Protein AF-A0A940AWA5-F1 (afdb_monomer)

Sequence (271 aa):
MKFKKSFLLIMIVCLICSDMYSADKQISSTKNEFGGITETYILDPSERDYEQFTQISFSYDENGKRRKTAYVFSPSVEKETGYSFQEQFYENGKITAYRMIYSKETAKIRGVKEIIEKLDAQGETTELLYSNGNGYARTSVDSFTLNYPLYSLSFLEGMLDLSDTHAISISAKYKFARTFVHFKGGYSDLNDDEIEAISYFGYTFANSNPNMVDLYKCKSTAISEGKEYTVYIQESLLPYLQDDMDFLMAYGVMGLDGKLVLLMTEFSEIY

Nearest PDB structures (foldseek):
  1quq-assembly3_A  TM=6.952E-01  e=4.846E-02  Homo sapiens
  2ztd-assembly1_B  TM=7.464E-01  e=5.528E-01  Mycobacterium tuberculosis
  2h5x-assembly1_A  TM=7.531E-01  e=5.528E-01  Mycobacterium tuberculosis H37Rv
  2h5x-assembly1_B-2  TM=7.460E-01  e=6.175E-01  Mycobacterium tuberculosis H37Rv
  7oa5-assembly1_B  TM=7.553E-01  e=1.016E+00  Mycobacterium leprae TN

pLDDT: mean 77.89, std 14.92, range [38.56, 96.88]

Secondary structure (DSSP, 8-state):
--HHHHHHHHHHHHHHSS-S--SEEEEEESS-TTEEEEEEEE--TTSGGGGTEEEEEEEEETTS-EEEEEEEEPHHHHHHHSEEEEEEEEETTEEEEEEEEE-HHHHHHHS--EEEEEE-TTS-EEEEEEESSS-EEEE-S--GGGG--B--HHHHHHT--TTSSSEEPP-TTSSEEEEEEEEEEEEEEPPHHHHHHHHHHHHHHTTS-TTHHHHEEEEEEEEETTEEEEEEEETTTGGGPPSSEEEEEEEEEEEETTEEEEEEEEEEE--

Mean predicted aligned error: 14.6 Å

Foldseek 3Di:
DPVVVVVVVVVVVVVVPPDPAPWDWDFPDCQDPQGGTKIKTQHDPPDLCCQFFRMWMFDAHPVRHTAKIKTAGHPVCCVQVQWGIKMFGDDPNDTFKIKTAGDPVVCVVVLWGMWMFGADPLRFTQWIWTHSPPDTDIDGDPDPCGVAAADAVVVQLVQFPVPDAFKTDRDLSHQKHKYKWWFQDDKDFDDPSRLVNQQVSCCPRVVHPSCSSVQFGTWGWIDDSNDTAIETHGPVCVVVDDHGFIWIWIFGWIDGRSGIHTHTDDIDGGD

Structure (mmCIF, N/CA/C/O backbone):
data_AF-A0A940AWA5-F1
#
_entry.id   AF-A0A940AWA5-F1
#
loop_
_atom_site.group_PDB
_atom_site.id
_atom_site.type_symbol
_atom_site.label_atom_id
_atom_site.label_alt_id
_atom_site.label_comp_id
_atom_site.label_asym_id
_atom_site.label_entity_id
_atom_site.label_seq_id
_atom_site.pdbx_PDB_ins_code
_atom_site.Cartn_x
_atom_site.Cartn_y
_atom_site.Cartn_z
_atom_site.occupancy
_atom_site.B_iso_or_equiv
_atom_site.auth_seq_id
_atom_site.auth_comp_id
_atom_site.auth_asym_id
_atom_site.auth_atom_id
_atom_site.pdbx_PDB_model_num
ATOM 1 N N . MET A 1 1 ? 15.346 -30.779 45.398 1.00 51.75 1 MET A N 1
ATOM 2 C CA . MET A 1 1 ? 15.942 -29.490 44.958 1.00 51.75 1 MET A CA 1
ATOM 3 C C . MET A 1 1 ? 15.854 -29.207 43.442 1.00 51.75 1 MET A C 1
ATOM 5 O O . MET A 1 1 ? 16.436 -28.227 43.000 1.00 51.75 1 MET A O 1
ATOM 9 N N . LYS A 1 2 ? 15.117 -29.998 42.634 1.00 45.94 2 LYS A N 1
ATOM 10 C CA . LYS A 1 2 ? 15.002 -29.800 41.168 1.00 45.94 2 LYS A CA 1
ATOM 11 C C . LYS A 1 2 ? 13.794 -28.952 40.720 1.00 45.94 2 LYS A C 1
ATOM 13 O O . LYS A 1 2 ? 13.842 -28.369 39.650 1.00 45.94 2 LYS A O 1
ATOM 18 N N . PHE A 1 3 ? 12.775 -28.791 41.569 1.00 45.97 3 PHE A N 1
ATOM 19 C CA . PHE A 1 3 ? 11.549 -28.040 41.247 1.00 45.97 3 PHE A CA 1
ATOM 20 C C . PHE A 1 3 ? 11.739 -26.516 41.125 1.00 45.97 3 PHE A C 1
ATOM 22 O O . PHE A 1 3 ? 11.033 -25.867 40.362 1.00 45.97 3 PHE A O 1
ATOM 29 N N . LYS A 1 4 ? 12.726 -25.932 41.823 1.00 48.56 4 LYS A N 1
ATOM 30 C CA . LYS A 1 4 ? 12.972 -24.477 41.785 1.00 48.56 4 LYS A CA 1
ATOM 31 C C . LYS A 1 4 ? 13.559 -23.984 40.453 1.00 48.56 4 LYS A C 1
ATOM 33 O O . LYS A 1 4 ? 13.333 -22.837 40.095 1.00 48.56 4 LYS A O 1
ATOM 38 N N . LYS A 1 5 ? 14.287 -24.834 39.713 1.00 47.62 5 LYS A N 1
ATOM 39 C CA . LYS A 1 5 ? 14.873 -24.454 38.413 1.00 47.62 5 LYS A CA 1
ATOM 40 C C . LYS A 1 5 ? 13.840 -24.485 37.283 1.00 47.62 5 LYS A C 1
ATOM 42 O O . LYS A 1 5 ? 13.880 -23.623 36.416 1.00 47.62 5 LYS A O 1
ATOM 47 N N . SER A 1 6 ? 12.885 -25.414 37.336 1.00 48.16 6 SER A N 1
ATOM 48 C CA . SER A 1 6 ? 11.812 -25.515 36.338 1.00 48.16 6 SER A CA 1
ATOM 49 C C . SER A 1 6 ? 10.810 -24.360 36.431 1.00 48.16 6 SER A C 1
ATOM 51 O O . SER A 1 6 ? 10.358 -23.869 35.406 1.00 48.16 6 SER A O 1
ATOM 53 N N . PHE A 1 7 ? 10.510 -23.875 37.642 1.00 53.66 7 PHE A N 1
ATOM 54 C CA . PHE A 1 7 ? 9.594 -22.744 37.837 1.00 53.66 7 PHE A CA 1
ATOM 55 C C . PHE A 1 7 ? 10.178 -21.414 37.326 1.00 53.66 7 PHE A C 1
ATOM 57 O O . PHE A 1 7 ? 9.473 -20.625 36.708 1.00 53.66 7 PHE A O 1
ATOM 64 N N . LEU A 1 8 ? 11.485 -21.196 37.520 1.00 45.22 8 LEU A N 1
ATOM 65 C CA . LEU A 1 8 ? 12.181 -20.002 37.031 1.00 45.22 8 LEU A CA 1
ATOM 66 C C . LEU A 1 8 ? 12.248 -19.962 35.4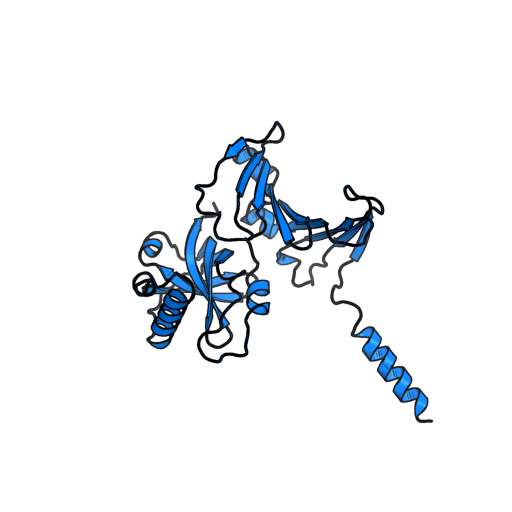94 1.00 45.22 8 LEU A C 1
ATOM 68 O O . LEU A 1 8 ? 12.070 -18.905 34.902 1.00 45.22 8 LEU A O 1
ATOM 72 N N . LEU A 1 9 ? 12.457 -21.116 34.848 1.00 44.72 9 LEU A N 1
ATOM 73 C CA . LEU A 1 9 ? 12.500 -21.214 33.387 1.00 44.72 9 LEU A CA 1
ATOM 74 C C . LEU A 1 9 ? 11.132 -20.906 32.758 1.00 44.72 9 LEU A C 1
ATOM 76 O O . LEU A 1 9 ? 11.064 -20.188 31.769 1.00 44.72 9 LEU A O 1
ATOM 80 N N . ILE A 1 10 ? 10.043 -21.392 33.365 1.00 53.72 10 ILE A N 1
ATOM 81 C CA . ILE A 1 10 ? 8.674 -21.111 32.907 1.00 53.72 10 ILE A CA 1
ATOM 82 C C . ILE A 1 10 ? 8.350 -19.619 33.057 1.00 53.72 10 ILE A C 1
ATOM 84 O O . ILE A 1 10 ? 7.781 -19.032 32.147 1.00 53.72 10 ILE A O 1
ATOM 88 N N . MET A 1 11 ? 8.776 -18.974 34.147 1.00 45.78 11 MET A N 1
ATOM 89 C CA . MET A 1 11 ? 8.539 -17.540 34.347 1.00 45.78 11 MET A CA 1
ATOM 90 C C . MET A 1 11 ? 9.319 -16.655 33.357 1.00 45.78 11 MET A C 1
ATOM 92 O O . MET A 1 11 ? 8.798 -15.637 32.913 1.00 45.78 11 MET A O 1
ATOM 96 N N . ILE A 1 12 ? 10.543 -17.052 32.986 1.00 51.72 12 ILE A N 1
ATOM 97 C CA . ILE A 1 12 ? 11.349 -16.359 31.965 1.00 51.72 12 ILE A CA 1
ATOM 98 C C . ILE A 1 12 ? 10.727 -16.540 30.576 1.00 51.72 12 ILE A C 1
ATOM 100 O O . ILE A 1 12 ? 10.634 -15.575 29.829 1.00 51.72 12 ILE A O 1
ATOM 104 N N . VAL A 1 13 ? 10.229 -17.735 30.246 1.00 50.31 13 VAL A N 1
ATOM 105 C CA . VAL A 1 13 ? 9.514 -17.971 28.980 1.00 50.31 13 VAL A CA 1
ATOM 106 C C . VAL A 1 13 ? 8.197 -17.184 28.931 1.00 50.31 13 VAL A C 1
ATOM 108 O O . VAL A 1 13 ? 7.889 -16.597 27.902 1.00 50.31 13 VAL A O 1
ATOM 111 N N . CYS A 1 14 ? 7.466 -17.062 30.045 1.00 47.03 14 CYS A N 1
ATOM 112 C CA . CYS A 1 14 ? 6.262 -16.226 30.108 1.00 47.03 14 CYS A CA 1
ATOM 113 C C . CYS A 1 14 ? 6.549 -14.717 29.978 1.00 47.03 14 CYS A C 1
ATOM 115 O O . CYS A 1 14 ? 5.701 -14.003 29.457 1.00 47.03 14 CYS A O 1
ATOM 117 N N . LEU A 1 15 ? 7.724 -14.233 30.404 1.00 45.41 15 LEU A N 1
ATOM 118 C CA . LEU A 1 15 ? 8.157 -12.836 30.218 1.00 45.41 15 LEU A CA 1
ATOM 119 C C . LEU A 1 15 ? 8.649 -12.530 28.794 1.00 45.41 15 LEU A C 1
ATOM 121 O O . LEU A 1 15 ? 8.662 -11.374 28.393 1.00 45.41 15 LEU A O 1
ATOM 125 N N . ILE A 1 16 ? 9.056 -13.546 28.031 1.00 49.84 16 ILE A N 1
ATOM 126 C CA . ILE A 1 16 ? 9.471 -13.393 26.625 1.00 49.84 16 ILE A CA 1
ATOM 127 C C . ILE A 1 16 ? 8.251 -13.455 25.683 1.00 49.84 16 ILE A C 1
ATOM 129 O O . ILE A 1 16 ? 8.331 -13.022 24.538 1.00 49.84 16 ILE A O 1
ATOM 133 N N . CYS A 1 17 ? 7.105 -13.947 26.167 1.00 40.34 17 CYS A N 1
ATOM 134 C CA . CYS A 1 17 ? 5.858 -14.059 25.402 1.00 40.34 17 CYS A CA 1
ATOM 135 C C . CYS A 1 17 ? 4.824 -12.957 25.698 1.00 40.34 17 CYS A C 1
ATOM 137 O O . CYS A 1 17 ? 3.697 -13.061 25.221 1.00 40.34 17 CYS A O 1
ATOM 139 N N . SER A 1 18 ? 5.160 -11.921 26.473 1.00 40.75 18 SER A N 1
ATOM 140 C CA . SER A 1 18 ? 4.331 -10.714 26.551 1.00 40.75 18 SER A CA 1
ATOM 141 C C . SER A 1 18 ? 4.574 -9.861 25.307 1.00 40.75 18 SER A C 1
ATOM 143 O O . SER A 1 18 ? 5.615 -9.224 25.186 1.00 40.75 18 SER A O 1
ATOM 145 N N . ASP A 1 19 ? 3.622 -9.964 24.386 1.00 38.56 19 ASP A N 1
ATOM 146 C CA . ASP A 1 19 ? 3.370 -9.194 23.167 1.00 38.56 19 ASP A CA 1
ATOM 147 C C . ASP A 1 19 ? 4.306 -8.007 22.863 1.00 38.56 19 ASP A C 1
ATOM 149 O O . ASP A 1 19 ? 4.418 -7.027 23.597 1.00 38.56 19 ASP A O 1
ATOM 153 N N . MET A 1 20 ? 4.947 -8.134 21.701 1.00 46.28 20 MET A N 1
ATOM 154 C CA . MET A 1 20 ? 6.044 -7.339 21.153 1.00 46.28 20 MET A CA 1
ATOM 155 C C . MET A 1 20 ? 5.635 -5.945 20.653 1.00 46.28 20 MET A C 1
ATOM 157 O O . MET A 1 20 ? 5.775 -5.651 19.470 1.00 46.28 20 MET A O 1
ATOM 161 N N . TYR A 1 21 ? 5.203 -5.068 21.552 1.00 45.44 21 TYR A N 1
ATOM 162 C CA . TYR A 1 21 ? 5.290 -3.623 21.339 1.00 45.44 21 TYR A CA 1
ATOM 163 C C . TYR A 1 21 ? 5.732 -2.966 22.651 1.00 45.44 21 TYR A C 1
ATOM 165 O O . TYR A 1 21 ? 5.144 -3.224 23.699 1.00 45.44 21 TYR A O 1
ATOM 173 N N . SER A 1 22 ? 6.763 -2.115 22.603 1.00 56.34 22 SER A N 1
ATOM 174 C CA . SER A 1 22 ? 7.101 -1.221 23.727 1.00 56.34 22 SER A CA 1
ATOM 175 C C . SER A 1 22 ? 6.145 -0.018 23.804 1.00 56.34 22 SER A C 1
ATOM 177 O O . SER A 1 22 ? 6.378 0.904 24.588 1.00 56.34 22 SER A O 1
ATOM 179 N N . ALA A 1 23 ? 5.085 -0.037 22.994 1.00 60.56 23 ALA A N 1
ATOM 180 C CA . ALA A 1 23 ? 4.142 1.047 22.835 1.00 60.56 23 ALA A CA 1
ATOM 181 C C . ALA A 1 23 ? 3.315 1.228 24.103 1.00 60.56 23 ALA A C 1
ATOM 183 O O . ALA A 1 23 ? 2.856 0.257 24.717 1.00 60.56 23 ALA A O 1
ATOM 184 N N . ASP A 1 24 ? 3.062 2.485 24.462 1.00 78.62 24 ASP A N 1
ATOM 185 C CA . ASP A 1 24 ? 2.157 2.790 25.563 1.00 78.62 24 ASP A CA 1
ATOM 186 C C . ASP A 1 24 ? 0.722 2.474 25.122 1.00 78.62 24 ASP A C 1
ATOM 188 O O . ASP A 1 24 ? 0.104 3.202 24.335 1.00 78.62 24 ASP A O 1
ATOM 192 N N . LYS A 1 25 ? 0.210 1.328 25.584 1.00 85.38 25 LYS A N 1
ATOM 193 C CA . LYS A 1 25 ? -1.162 0.896 25.325 1.00 85.38 25 LYS A CA 1
ATOM 194 C C . LYS A 1 25 ? -2.114 1.653 26.244 1.00 85.38 25 LYS A C 1
ATOM 196 O O . LYS A 1 25 ? -2.122 1.465 27.459 1.00 85.38 25 LYS A O 1
ATOM 201 N N . GLN A 1 26 ? -3.025 2.402 25.640 1.00 89.62 26 GLN A N 1
ATOM 202 C CA . GLN A 1 26 ? -4.063 3.158 26.328 1.00 89.62 26 GLN A CA 1
ATOM 203 C C . GLN A 1 26 ? -5.453 2.717 25.85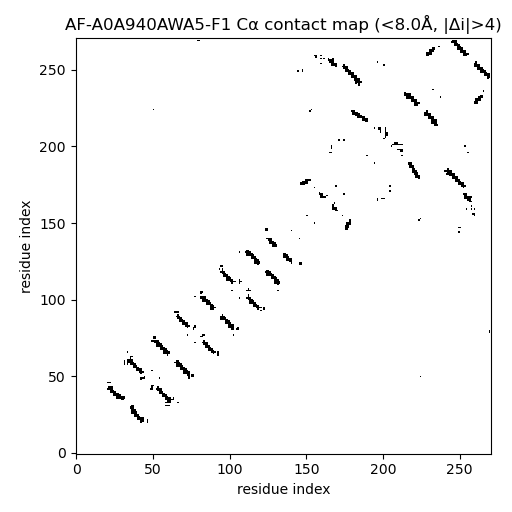9 1.00 89.62 26 GLN A C 1
ATOM 205 O O . GLN A 1 26 ? -5.719 2.588 24.664 1.00 89.62 26 GLN A O 1
ATOM 210 N N . ILE A 1 27 ? -6.382 2.510 26.796 1.00 84.06 27 ILE A N 1
ATOM 211 C CA . ILE A 1 27 ? -7.803 2.344 26.457 1.00 84.06 27 ILE A CA 1
ATOM 212 C C . ILE A 1 27 ? -8.382 3.744 26.261 1.00 84.06 27 ILE A C 1
ATOM 214 O O . ILE A 1 27 ? -8.678 4.443 27.229 1.00 84.06 27 ILE A O 1
ATOM 218 N N . SER A 1 28 ? -8.526 4.161 25.005 1.00 83.44 28 SER A N 1
ATOM 219 C CA . SER A 1 28 ? -8.996 5.504 24.652 1.00 83.44 28 SER A CA 1
ATOM 220 C C . SER A 1 28 ? -10.520 5.638 24.715 1.00 83.44 28 SER A C 1
ATOM 222 O O . SER A 1 28 ? -11.035 6.745 24.868 1.00 83.44 28 SER A O 1
ATOM 224 N N . SER A 1 29 ? -11.260 4.524 24.646 1.00 85.44 29 SER A N 1
ATOM 225 C CA . SER A 1 29 ? -12.701 4.491 24.917 1.00 85.44 29 SER A CA 1
ATOM 226 C C . SER A 1 29 ? -13.171 3.099 25.336 1.00 85.44 29 SER A C 1
ATOM 228 O O . SER A 1 29 ? -12.744 2.095 24.772 1.00 85.44 29 SER A O 1
ATOM 230 N N . THR A 1 30 ? -14.104 3.033 26.286 1.00 85.44 30 THR A N 1
ATOM 231 C CA . THR A 1 30 ? -14.806 1.797 26.675 1.00 85.44 30 THR A CA 1
ATOM 232 C C . THR A 1 30 ? -16.149 1.616 25.962 1.00 85.44 30 THR A C 1
ATOM 234 O O . THR A 1 30 ? -16.790 0.580 26.129 1.00 85.44 30 THR A O 1
ATOM 237 N N . LYS A 1 31 ? -16.579 2.615 25.177 1.00 91.75 31 LYS A N 1
ATOM 238 C CA . LYS A 1 31 ? -17.792 2.579 24.353 1.00 91.75 31 LYS A CA 1
ATOM 239 C C . LYS A 1 31 ? -17.617 3.462 23.113 1.00 91.75 31 LYS A C 1
ATOM 241 O O . LYS A 1 31 ? -17.892 4.661 23.144 1.00 91.75 31 LYS A O 1
ATOM 246 N N . ASN A 1 32 ? -17.112 2.876 22.035 1.00 94.00 32 ASN A N 1
ATOM 247 C CA . ASN A 1 32 ? -16.899 3.526 20.740 1.00 94.00 32 ASN A CA 1
ATOM 248 C C . ASN A 1 32 ? -18.173 3.524 19.867 1.00 94.00 32 ASN A C 1
ATOM 250 O O . ASN A 1 32 ? -19.239 3.086 20.306 1.00 94.00 32 ASN A O 1
ATOM 254 N N . GLU A 1 33 ? -18.072 3.993 18.617 1.00 94.69 33 GLU A N 1
ATOM 255 C CA . GLU A 1 33 ? -19.198 4.014 17.664 1.00 94.69 33 GLU A CA 1
ATOM 256 C C . GLU A 1 33 ? -19.788 2.627 17.329 1.00 94.69 33 GLU A C 1
ATOM 258 O O . GLU A 1 33 ? -20.900 2.544 16.814 1.00 94.69 33 GLU A O 1
ATOM 263 N N . PHE A 1 34 ? -19.080 1.542 17.657 1.00 95.00 34 PHE A N 1
ATOM 264 C CA . PHE A 1 34 ? -19.503 0.150 17.471 1.00 95.00 34 PHE A CA 1
ATOM 265 C C . PHE A 1 34 ? -19.996 -0.506 18.772 1.00 95.00 34 PHE A C 1
ATOM 267 O O . PHE A 1 34 ? -20.257 -1.707 18.797 1.00 95.00 34 PHE A O 1
ATOM 274 N N . GLY A 1 35 ? -20.099 0.263 19.861 1.00 93.50 35 GLY A N 1
ATOM 275 C CA . GLY A 1 35 ? -20.566 -0.209 21.165 1.00 93.50 35 GLY A CA 1
ATOM 276 C C . GLY A 1 35 ? -19.526 -0.955 22.008 1.00 93.50 35 GLY A C 1
ATOM 277 O O . GLY A 1 35 ? -19.842 -1.304 23.142 1.00 93.50 35 GLY A O 1
ATOM 278 N N . GLY A 1 36 ? -18.306 -1.166 21.500 1.00 95.31 36 GLY A N 1
ATOM 279 C CA . GLY A 1 36 ? -17.216 -1.843 22.210 1.00 95.31 36 GLY A CA 1
ATOM 280 C C . GLY A 1 36 ? -16.074 -0.906 22.608 1.00 95.31 36 GLY A C 1
ATOM 281 O O . GLY A 1 36 ? -16.267 0.298 22.782 1.00 95.31 36 GLY A O 1
ATOM 282 N N . ILE A 1 37 ? -14.867 -1.455 22.759 1.00 96.06 37 ILE A N 1
ATOM 283 C CA . ILE A 1 37 ? -13.685 -0.711 23.224 1.00 96.06 37 ILE A CA 1
ATOM 284 C C . ILE A 1 37 ? -12.828 -0.196 22.064 1.00 96.06 37 ILE A C 1
ATOM 286 O O . ILE A 1 37 ? -12.773 -0.809 20.997 1.00 96.06 37 ILE A O 1
ATOM 290 N N . THR A 1 38 ? -12.114 0.904 22.283 1.00 96.56 38 THR A N 1
ATOM 291 C CA . THR A 1 38 ? -10.998 1.323 21.430 1.00 96.56 38 THR A CA 1
ATOM 292 C C . THR A 1 38 ? -9.705 1.275 22.229 1.00 96.56 38 THR A C 1
ATOM 294 O O . THR A 1 38 ? -9.597 1.869 23.303 1.00 96.56 38 THR A O 1
ATOM 297 N N . GLU A 1 39 ? -8.726 0.572 21.678 1.00 94.50 39 GLU A N 1
ATOM 298 C CA . GLU A 1 39 ? -7.356 0.513 22.170 1.00 94.50 39 GLU A CA 1
ATOM 299 C C . GLU A 1 39 ? -6.487 1.405 21.288 1.00 94.50 39 GLU A C 1
ATOM 301 O O . GLU A 1 39 ? -6.617 1.380 20.066 1.00 94.50 39 GLU A O 1
ATOM 306 N N . THR A 1 40 ? -5.611 2.192 21.896 1.00 94.75 40 THR A N 1
ATOM 307 C CA . THR A 1 40 ? -4.663 3.066 21.210 1.00 94.75 40 THR A CA 1
ATOM 308 C C . THR A 1 40 ? -3.255 2.721 21.664 1.00 94.75 40 THR A C 1
ATOM 310 O O . THR A 1 40 ? -3.017 2.520 22.849 1.00 94.75 40 THR A O 1
ATOM 313 N N . TYR A 1 41 ? -2.338 2.673 20.713 1.00 90.56 41 TYR A N 1
ATOM 314 C CA . TYR A 1 41 ? -0.928 2.383 20.886 1.00 90.56 41 TYR A CA 1
ATOM 315 C C . TYR A 1 41 ? -0.168 3.602 20.386 1.00 90.56 41 TYR A C 1
ATOM 317 O O . TYR A 1 41 ? -0.273 3.946 19.207 1.00 90.56 41 TYR A O 1
ATOM 325 N N . ILE A 1 42 ? 0.532 4.284 21.289 1.00 93.12 42 ILE A N 1
ATOM 326 C CA . ILE A 1 42 ? 1.454 5.364 20.934 1.00 93.12 42 ILE A CA 1
ATOM 327 C C . ILE A 1 42 ? 2.824 4.716 20.783 1.00 93.12 42 ILE A C 1
ATOM 329 O O . ILE A 1 42 ? 3.339 4.159 21.754 1.00 93.12 42 ILE A O 1
ATOM 333 N N . LEU A 1 43 ? 3.359 4.736 19.564 1.00 85.38 43 LEU A N 1
ATOM 334 C CA . LEU A 1 43 ? 4.594 4.027 19.248 1.00 85.38 43 LEU A CA 1
ATOM 335 C C . LEU A 1 43 ? 5.791 4.830 19.761 1.00 85.38 43 LEU A C 1
ATOM 337 O O . LEU A 1 43 ? 5.850 6.051 19.586 1.00 85.38 43 LEU A O 1
ATOM 341 N N . ASP A 1 44 ? 6.741 4.154 20.401 1.00 86.44 44 ASP A N 1
ATOM 342 C CA . ASP A 1 44 ? 8.013 4.768 20.774 1.00 86.44 44 ASP A CA 1
ATOM 343 C C . ASP A 1 44 ? 8.900 4.962 19.526 1.00 86.44 44 ASP A C 1
ATOM 345 O O . ASP A 1 44 ? 8.883 4.107 18.641 1.00 86.44 44 ASP A O 1
ATOM 349 N N . PRO A 1 45 ? 9.722 6.028 19.438 1.00 86.38 45 PRO A N 1
ATOM 350 C CA . PRO A 1 45 ? 10.647 6.230 18.320 1.00 86.38 45 PRO A CA 1
ATOM 351 C C . PRO A 1 45 ? 11.604 5.071 18.016 1.00 86.38 45 PRO A C 1
ATOM 353 O O . PRO A 1 45 ? 12.154 5.010 16.920 1.00 86.38 45 PRO A O 1
ATOM 356 N N . SER A 1 46 ? 11.844 4.178 18.978 1.00 82.38 46 SER A N 1
ATOM 357 C CA . SER A 1 46 ? 12.653 2.969 18.792 1.00 82.38 46 SER A CA 1
ATOM 358 C C . SER A 1 46 ? 11.900 1.799 18.146 1.00 82.38 46 SER A C 1
ATOM 360 O O . SER A 1 46 ? 12.520 0.789 17.803 1.00 82.38 46 SER A O 1
ATOM 362 N N . GLU A 1 47 ? 10.583 1.900 17.976 1.00 73.94 47 GLU A N 1
ATOM 363 C CA . GLU A 1 47 ? 9.772 0.855 17.364 1.00 73.94 47 GLU A CA 1
ATOM 364 C C . GLU A 1 47 ? 9.871 0.871 15.843 1.00 73.94 47 GLU A C 1
ATOM 366 O O . GLU A 1 47 ? 9.875 1.921 15.205 1.00 73.94 47 GLU A O 1
ATOM 371 N N . ARG A 1 48 ? 9.880 -0.329 15.253 1.00 74.50 48 ARG A N 1
ATOM 372 C CA . ARG A 1 48 ? 9.997 -0.533 13.803 1.00 74.50 48 ARG A CA 1
ATOM 373 C C . ARG A 1 48 ? 8.968 0.273 13.007 1.00 74.50 48 ARG A C 1
ATOM 375 O O . ARG A 1 48 ? 9.299 0.825 11.965 1.00 74.50 48 ARG A O 1
ATOM 382 N N . ASP A 1 49 ? 7.737 0.329 13.502 1.00 69.69 49 ASP A N 1
ATOM 383 C CA . ASP A 1 49 ? 6.621 0.938 12.781 1.00 69.69 49 ASP A CA 1
ATOM 384 C C . ASP A 1 49 ? 6.541 2.466 13.006 1.00 69.69 49 ASP A C 1
ATOM 386 O O . ASP A 1 49 ? 5.749 3.133 12.337 1.00 69.69 49 ASP A O 1
ATOM 390 N N . TYR A 1 50 ? 7.371 3.044 13.895 1.00 75.12 50 TYR A N 1
ATOM 391 C CA . TYR A 1 50 ? 7.341 4.477 14.230 1.00 75.12 50 TYR A CA 1
ATOM 392 C C . TYR A 1 50 ? 7.681 5.382 13.044 1.00 75.12 50 TYR A C 1
ATOM 394 O O . TYR A 1 50 ? 7.125 6.474 12.893 1.00 75.12 50 TYR A O 1
ATOM 402 N N . GLU A 1 51 ? 8.585 4.919 12.175 1.00 73.00 51 GLU A N 1
ATOM 403 C CA . GLU A 1 51 ? 8.957 5.647 10.960 1.00 73.00 51 GLU A CA 1
ATOM 404 C C . GLU A 1 51 ? 7.728 5.950 10.093 1.00 73.00 51 GLU A C 1
ATOM 406 O O . GLU A 1 51 ? 7.653 7.018 9.483 1.00 73.00 51 GLU A O 1
ATOM 411 N N . GLN A 1 52 ? 6.727 5.066 10.109 1.00 71.38 52 GLN A N 1
ATOM 412 C CA . GLN A 1 52 ? 5.480 5.245 9.371 1.00 71.38 52 GLN A CA 1
ATOM 413 C C . GLN A 1 52 ? 4.373 5.865 10.202 1.00 71.38 52 GLN A C 1
ATOM 415 O O . GLN A 1 52 ? 3.670 6.752 9.717 1.00 71.38 52 GLN A O 1
ATOM 420 N N . PHE A 1 53 ? 4.202 5.406 11.438 1.00 85.88 53 PHE A N 1
ATOM 421 C CA . PHE A 1 53 ? 3.057 5.754 12.261 1.00 85.88 53 PHE A CA 1
ATOM 422 C C . PHE A 1 53 ? 3.502 6.200 13.641 1.00 85.88 53 PHE A C 1
ATOM 424 O O . PHE A 1 53 ? 4.277 5.537 14.303 1.00 85.88 53 PHE A O 1
ATOM 431 N N . THR A 1 54 ? 2.943 7.290 14.141 1.00 91.19 54 THR A N 1
ATOM 432 C CA . THR A 1 54 ? 3.152 7.673 15.548 1.00 91.19 54 THR A CA 1
ATOM 433 C C . THR A 1 54 ? 2.127 7.022 16.469 1.00 91.19 54 THR A C 1
ATOM 435 O O . THR A 1 54 ? 2.351 6.893 17.672 1.00 91.19 54 THR A O 1
ATOM 438 N N . GLN A 1 55 ? 0.991 6.599 15.909 1.00 93.19 55 GLN A N 1
ATOM 439 C CA . GLN A 1 55 ? -0.105 6.021 16.668 1.00 93.19 55 GLN A CA 1
ATOM 440 C C . GLN A 1 55 ? -0.897 5.017 15.832 1.00 93.19 55 GLN A C 1
ATOM 442 O O . GLN A 1 55 ? -1.217 5.275 14.669 1.00 93.19 55 GLN A O 1
ATOM 447 N N . ILE A 1 56 ? -1.301 3.920 16.473 1.00 90.50 56 ILE A N 1
ATOM 448 C CA . ILE A 1 56 ? -2.224 2.926 15.923 1.00 90.50 56 ILE A CA 1
ATOM 449 C C . ILE A 1 56 ? -3.395 2.750 16.891 1.00 90.50 56 ILE A C 1
ATOM 451 O O . ILE A 1 56 ? -3.203 2.606 18.095 1.00 90.50 56 ILE A O 1
ATOM 455 N N . SER A 1 57 ? -4.624 2.741 16.385 1.00 94.12 57 SER A N 1
ATOM 456 C CA . SER A 1 57 ? -5.824 2.497 17.187 1.00 94.12 57 SER A CA 1
ATOM 457 C C . SER A 1 57 ? -6.657 1.358 16.612 1.00 94.12 57 SER A C 1
ATOM 459 O O . SER A 1 57 ? -6.926 1.320 15.413 1.00 94.12 57 SER A O 1
ATOM 461 N N . PHE A 1 58 ? -7.134 0.460 17.472 1.00 92.44 58 PHE A N 1
ATOM 462 C CA . PHE A 1 58 ? -8.042 -0.630 17.124 1.00 92.44 58 PHE A CA 1
ATOM 463 C C . PHE A 1 58 ? -9.382 -0.436 17.829 1.00 92.44 58 PHE A C 1
ATOM 465 O O . PHE A 1 58 ? -9.440 -0.365 19.055 1.00 92.44 58 PHE A O 1
ATOM 472 N N . SER A 1 59 ? -10.470 -0.375 17.063 1.00 95.81 59 SER A N 1
ATOM 473 C CA . SER A 1 59 ? -11.833 -0.299 17.597 1.00 95.81 59 SER A CA 1
ATOM 474 C C . SER A 1 59 ? -12.554 -1.628 17.404 1.00 95.81 59 SER A C 1
ATOM 476 O O . SER A 1 59 ? -12.627 -2.150 16.286 1.00 95.81 59 SER A O 1
ATOM 478 N N . TYR A 1 60 ? -13.119 -2.145 18.490 1.00 94.06 60 TYR A N 1
ATOM 479 C CA . TYR A 1 60 ? -13.851 -3.407 18.549 1.00 94.06 60 TYR A CA 1
ATOM 480 C C . TYR A 1 60 ? -15.336 -3.157 18.829 1.00 94.06 60 TYR A C 1
ATOM 482 O O . TYR A 1 60 ? -15.687 -2.151 19.447 1.00 94.06 60 TYR A O 1
ATOM 490 N N . ASP A 1 61 ? -16.202 -4.062 18.376 1.00 96.44 61 ASP A N 1
ATOM 491 C CA . ASP A 1 61 ? -17.609 -4.094 18.786 1.00 96.44 61 ASP A CA 1
ATOM 492 C C . ASP A 1 61 ? -17.795 -4.774 20.156 1.00 96.44 61 ASP A C 1
ATOM 494 O O . ASP A 1 61 ? -16.838 -5.229 20.787 1.00 96.44 61 ASP A O 1
ATOM 498 N N . GLU A 1 62 ? -19.038 -4.829 20.635 1.00 96.31 62 GLU A N 1
ATOM 499 C CA . GLU A 1 62 ? -19.409 -5.459 21.913 1.00 96.31 62 GLU A CA 1
ATOM 500 C C . GLU A 1 62 ? -19.049 -6.954 22.006 1.00 96.31 62 GLU A C 1
ATOM 502 O O . GLU A 1 62 ? -18.908 -7.488 23.104 1.00 96.31 62 GLU A O 1
ATOM 507 N N . ASN A 1 63 ? -18.853 -7.621 20.862 1.00 95.56 63 ASN A N 1
ATOM 508 C CA . ASN A 1 63 ? -18.475 -9.031 20.780 1.00 95.56 63 ASN A CA 1
ATOM 509 C C . ASN A 1 63 ? -16.952 -9.220 20.664 1.00 95.56 63 ASN A C 1
ATOM 511 O O . ASN A 1 63 ? -16.483 -10.335 20.437 1.00 95.56 63 ASN A O 1
ATOM 515 N N . GLY A 1 64 ? -16.170 -8.141 20.783 1.00 91.38 64 GLY A N 1
ATOM 516 C CA . GLY A 1 64 ? -14.712 -8.170 20.673 1.00 91.38 64 GLY A CA 1
ATOM 517 C C . GLY A 1 64 ? -14.199 -8.309 19.239 1.00 91.38 64 GLY A C 1
ATOM 518 O O . GLY A 1 64 ? -13.018 -8.583 19.030 1.00 91.38 64 GLY A O 1
ATOM 519 N N . LYS A 1 65 ? -15.048 -8.123 18.222 1.00 91.12 65 LYS A N 1
ATOM 520 C CA . LYS A 1 65 ? -14.626 -8.196 16.821 1.00 91.12 65 LYS A CA 1
ATOM 521 C C . LYS A 1 65 ? -14.144 -6.833 16.351 1.00 91.12 65 LYS A C 1
ATOM 523 O O . LYS A 1 65 ? -14.830 -5.825 16.507 1.00 91.12 65 LYS A O 1
ATOM 528 N N . ARG A 1 66 ? -12.966 -6.801 15.728 1.00 89.38 66 ARG A N 1
ATOM 529 C CA . ARG A 1 66 ? -12.385 -5.567 15.189 1.00 89.38 66 ARG A CA 1
ATOM 530 C C . ARG A 1 66 ? -13.267 -5.004 14.071 1.00 89.38 66 ARG A C 1
ATOM 532 O O . ARG A 1 66 ? -13.582 -5.712 13.114 1.00 89.38 66 ARG A O 1
ATOM 539 N N . ARG A 1 67 ? -13.651 -3.733 14.200 1.00 95.62 67 ARG A N 1
ATOM 540 C CA . ARG A 1 67 ? -14.477 -2.983 13.238 1.00 95.62 67 ARG A CA 1
ATOM 541 C C . ARG A 1 67 ? -13.728 -1.841 12.571 1.00 95.62 67 ARG A C 1
ATOM 543 O O . ARG A 1 67 ? -14.091 -1.469 11.459 1.00 95.62 67 ARG A O 1
ATOM 550 N N . LYS A 1 68 ? -12.680 -1.315 13.208 1.00 96.00 68 LYS A N 1
ATOM 551 C CA . LYS A 1 68 ? -11.861 -0.246 12.638 1.00 96.00 68 LYS A CA 1
ATOM 552 C C . LYS A 1 68 ? -10.405 -0.347 13.072 1.00 96.00 68 LYS A C 1
ATOM 554 O O . LYS A 1 68 ? -10.117 -0.744 14.202 1.00 96.00 68 LYS A O 1
ATOM 559 N N . THR A 1 69 ? -9.502 0.040 12.183 1.00 89.12 69 THR A N 1
ATOM 560 C CA . THR A 1 69 ? -8.109 0.342 12.515 1.00 89.12 69 THR A CA 1
ATOM 561 C C . THR A 1 69 ? -7.781 1.734 12.016 1.00 89.12 69 THR A C 1
ATOM 563 O O . THR A 1 69 ? -8.145 2.070 10.896 1.00 89.12 69 THR A O 1
ATOM 566 N N . ALA A 1 70 ? -7.146 2.544 12.849 1.00 93.06 70 ALA A N 1
ATOM 567 C CA . ALA A 1 70 ? -6.776 3.913 12.538 1.00 93.06 70 ALA A CA 1
ATOM 568 C C . ALA A 1 70 ? -5.276 4.117 12.756 1.00 93.06 70 ALA A C 1
ATOM 570 O O . ALA A 1 70 ? -4.725 3.611 13.730 1.00 93.06 70 ALA A O 1
ATOM 571 N N . TYR A 1 71 ? -4.647 4.871 11.865 1.00 88.50 71 TYR A N 1
ATOM 572 C CA . TYR A 1 71 ? -3.217 5.133 11.844 1.00 88.50 71 TYR A CA 1
ATOM 573 C C . TYR A 1 71 ? -2.983 6.637 11.755 1.00 88.50 71 TYR A C 1
ATOM 575 O O . TYR A 1 71 ? -3.539 7.292 10.871 1.00 88.50 71 TYR A O 1
ATOM 583 N N . VAL A 1 72 ? -2.154 7.174 12.647 1.00 93.69 72 VAL A N 1
ATOM 584 C CA . VAL A 1 72 ? -1.626 8.540 12.538 1.00 93.69 72 VAL A CA 1
ATOM 585 C C . VAL A 1 72 ? -0.248 8.439 11.910 1.00 93.69 72 VAL A C 1
ATOM 587 O O . VAL A 1 72 ? 0.633 7.804 12.492 1.00 93.69 72 VAL A O 1
ATOM 590 N N . PHE A 1 73 ? -0.062 9.046 10.739 1.00 83.50 73 PHE A N 1
ATOM 591 C CA . PHE A 1 73 ? 1.233 9.024 10.065 1.00 83.50 73 PHE A CA 1
ATOM 592 C C . PHE A 1 73 ? 2.293 9.783 10.871 1.00 83.50 73 PHE A C 1
ATOM 594 O O . PHE A 1 73 ? 1.991 10.690 11.652 1.00 83.50 73 PHE A O 1
ATOM 601 N N . SER A 1 74 ? 3.553 9.388 10.716 1.00 86.19 74 SER A N 1
ATOM 602 C CA . SER A 1 74 ? 4.674 10.143 11.263 1.00 86.19 74 SER A CA 1
ATOM 603 C C . SER A 1 74 ? 4.796 11.499 10.556 1.00 86.19 74 SER A C 1
ATOM 605 O O . SER A 1 74 ? 4.376 11.634 9.405 1.00 86.19 74 SER A O 1
ATOM 607 N N . PRO A 1 75 ? 5.412 12.517 11.184 1.00 88.38 75 PRO A N 1
ATOM 608 C CA . PRO A 1 75 ? 5.635 13.802 10.523 1.00 88.38 75 PRO A CA 1
ATOM 609 C C . PRO A 1 75 ? 6.433 13.692 9.216 1.00 88.38 75 PRO A C 1
ATOM 611 O O . PRO A 1 75 ? 6.249 14.516 8.324 1.00 88.38 75 PRO A O 1
ATOM 614 N N . SER A 1 76 ? 7.312 12.687 9.098 1.00 75.62 76 SER A N 1
ATOM 615 C CA . SER A 1 76 ? 8.066 12.429 7.866 1.00 75.62 76 SER A CA 1
ATOM 616 C C . SER A 1 76 ? 7.133 11.969 6.750 1.00 75.62 76 SER A C 1
ATOM 618 O O . SER A 1 76 ? 7.100 12.590 5.691 1.00 75.62 76 SER A O 1
ATOM 620 N N . VAL A 1 77 ? 6.312 10.950 7.022 1.00 74.12 77 VAL A N 1
ATOM 621 C CA . VAL A 1 77 ? 5.352 10.419 6.045 1.00 74.12 77 VAL A CA 1
ATOM 622 C C . VAL A 1 77 ? 4.263 11.438 5.720 1.00 74.12 77 VAL A C 1
ATOM 624 O O . VAL A 1 77 ? 3.856 11.544 4.568 1.00 74.12 77 VAL A O 1
ATOM 627 N N . GLU A 1 78 ? 3.808 12.237 6.687 1.00 80.62 78 GLU A N 1
ATOM 628 C CA . GLU A 1 78 ? 2.850 13.315 6.416 1.00 80.62 78 GLU A CA 1
ATOM 629 C C . GLU A 1 78 ? 3.442 14.379 5.490 1.00 80.62 78 GLU A C 1
ATOM 631 O O . GLU A 1 78 ? 2.761 14.832 4.571 1.00 80.62 78 GLU A O 1
ATOM 636 N N . LYS A 1 79 ? 4.706 14.763 5.705 1.00 74.44 79 LYS A N 1
ATOM 637 C CA . LYS A 1 79 ? 5.394 15.739 4.854 1.00 74.44 79 LYS A CA 1
ATOM 638 C C . LYS A 1 79 ? 5.587 15.216 3.431 1.00 74.44 79 LYS A C 1
ATOM 640 O O . LYS A 1 79 ? 5.411 15.982 2.493 1.00 74.44 79 LYS A O 1
ATOM 645 N N . GLU A 1 80 ? 5.953 13.947 3.289 1.00 64.12 80 GLU A N 1
ATOM 646 C CA . GLU A 1 80 ? 6.187 13.302 1.996 1.00 64.12 80 GLU A CA 1
ATOM 647 C C . GLU A 1 80 ? 4.870 13.071 1.247 1.00 64.12 80 GLU A C 1
ATOM 649 O O . GLU A 1 80 ? 4.680 13.523 0.129 1.00 64.12 80 GLU A O 1
ATOM 654 N N . THR A 1 81 ? 3.903 12.418 1.884 1.00 65.81 81 THR A N 1
ATOM 655 C CA . THR A 1 81 ? 2.693 11.941 1.198 1.00 65.81 81 THR A CA 1
ATOM 656 C C . THR A 1 81 ? 1.553 12.959 1.196 1.00 65.81 81 THR A C 1
ATOM 658 O O . THR A 1 81 ? 0.584 12.838 0.439 1.00 65.81 81 THR A O 1
ATOM 661 N N . GLY A 1 82 ? 1.618 13.944 2.092 1.00 75.31 82 GLY A N 1
ATOM 662 C CA . GLY A 1 82 ? 0.534 14.873 2.367 1.00 75.31 82 GLY A CA 1
ATOM 663 C C . GLY A 1 82 ? -0.638 14.265 3.138 1.00 75.31 82 GLY A C 1
ATOM 664 O O . GLY A 1 82 ? -1.638 14.960 3.314 1.00 75.31 82 GLY A O 1
ATOM 665 N N . TYR A 1 83 ? -0.572 13.009 3.595 1.00 81.06 83 TYR A N 1
ATOM 666 C CA . TYR A 1 83 ? -1.608 12.382 4.422 1.00 81.06 83 TYR A CA 1
ATOM 667 C C . TYR A 1 83 ? -1.234 12.415 5.899 1.00 81.06 83 TYR A C 1
ATOM 669 O O . TYR A 1 83 ? -0.134 12.045 6.281 1.00 81.06 83 TYR A O 1
ATOM 677 N N . SER A 1 84 ? -2.185 12.798 6.746 1.00 91.31 84 SER A N 1
ATOM 678 C CA . SER A 1 84 ? -1.998 12.807 8.204 1.00 91.31 84 SER A CA 1
ATOM 679 C C . SER A 1 84 ? -2.585 11.566 8.879 1.00 91.31 84 SER A C 1
ATOM 681 O O . SER A 1 84 ? -2.194 11.205 9.990 1.00 91.31 84 SER A O 1
ATOM 683 N N . PHE A 1 85 ? -3.535 10.891 8.220 1.00 90.88 85 PHE A N 1
ATOM 684 C CA . PHE A 1 85 ? -4.294 9.813 8.844 1.00 90.88 85 PHE A CA 1
ATOM 685 C C . PHE A 1 85 ? -4.828 8.789 7.842 1.00 90.88 85 PHE A C 1
ATOM 687 O O . PHE A 1 85 ? -5.211 9.143 6.722 1.00 90.88 85 PHE A O 1
ATOM 694 N N . GLN A 1 86 ? -4.947 7.542 8.294 1.00 86.75 86 GLN A N 1
ATOM 695 C CA . GLN A 1 86 ? -5.606 6.455 7.574 1.00 86.75 86 GLN A CA 1
ATOM 696 C C . GLN A 1 86 ? -6.568 5.694 8.495 1.00 86.75 86 GLN A C 1
ATOM 698 O O . GLN A 1 86 ? -6.209 5.338 9.611 1.00 86.75 86 GLN A O 1
ATOM 703 N N . GLU A 1 87 ? -7.764 5.360 8.009 1.00 91.19 87 GLU A N 1
ATOM 704 C CA . GLU A 1 87 ? -8.672 4.390 8.628 1.00 91.19 87 GLU A CA 1
ATOM 705 C C . GLU A 1 87 ? -8.914 3.193 7.702 1.00 91.19 87 GLU A C 1
ATOM 707 O O . GLU A 1 87 ? -8.966 3.317 6.478 1.00 91.19 87 GLU A O 1
ATOM 712 N N . GLN A 1 88 ? -9.116 2.030 8.311 1.00 85.56 88 GLN A N 1
ATOM 713 C CA . GLN A 1 88 ? -9.559 0.791 7.684 1.00 85.56 88 GLN A CA 1
ATOM 714 C C . GLN A 1 88 ? -10.818 0.316 8.402 1.00 85.56 88 GLN A C 1
ATOM 716 O O . GLN A 1 88 ? -10.806 0.169 9.625 1.00 85.56 88 GLN A O 1
ATOM 721 N N . PHE A 1 89 ? -11.888 0.048 7.662 1.00 90.31 89 PHE A N 1
ATOM 722 C CA . PHE A 1 89 ? -13.168 -0.408 8.203 1.00 90.31 89 PHE A CA 1
ATOM 723 C C . PHE A 1 89 ? -13.374 -1.884 7.916 1.00 90.31 89 PHE A C 1
ATOM 725 O O . PHE A 1 89 ? -13.042 -2.352 6.831 1.00 90.31 89 PHE A O 1
ATOM 732 N N . TYR A 1 90 ? -13.941 -2.603 8.882 1.00 84.31 90 TYR A N 1
ATOM 733 C CA . TYR A 1 90 ? -14.094 -4.048 8.826 1.00 84.31 90 TYR A CA 1
ATOM 734 C C . TYR A 1 90 ? -15.544 -4.491 9.020 1.00 84.31 90 TYR A C 1
ATOM 736 O O . TYR A 1 90 ? -16.255 -4.044 9.929 1.00 84.31 90 TYR A O 1
ATOM 744 N N . GLU A 1 91 ? -15.939 -5.483 8.232 1.00 83.69 91 GLU A N 1
ATOM 745 C CA . GLU A 1 91 ? -17.166 -6.248 8.395 1.00 83.69 91 GLU A CA 1
ATOM 746 C C . GLU A 1 91 ? -16.863 -7.730 8.189 1.00 83.69 91 GLU A C 1
ATOM 748 O O . GLU A 1 91 ? -16.217 -8.128 7.225 1.00 83.69 91 GLU A O 1
ATOM 753 N N . ASN A 1 92 ? -17.281 -8.580 9.131 1.00 79.94 92 ASN A N 1
ATOM 754 C CA . ASN A 1 92 ? -17.030 -10.029 9.029 1.00 79.94 92 ASN A CA 1
ATOM 755 C C . ASN A 1 92 ? -15.553 -10.409 8.842 1.00 79.94 92 ASN A C 1
ATOM 757 O O . ASN A 1 92 ? -15.242 -11.409 8.207 1.00 79.94 92 ASN A O 1
ATOM 761 N N . GLY A 1 93 ? -14.655 -9.623 9.448 1.00 74.56 93 GLY A N 1
ATOM 762 C CA . GLY A 1 93 ? -13.207 -9.834 9.377 1.00 74.56 93 GLY A CA 1
ATOM 763 C C . GLY A 1 93 ? -12.581 -9.408 8.047 1.00 74.56 93 GLY A C 1
ATOM 764 O O . GLY A 1 93 ? -11.372 -9.533 7.883 1.00 74.56 93 GLY A O 1
ATOM 765 N N . LYS A 1 94 ? -13.379 -8.883 7.113 1.00 72.50 94 LYS A N 1
ATOM 766 C CA . LYS A 1 94 ? -12.931 -8.349 5.827 1.00 72.50 94 LYS A CA 1
ATOM 767 C C . LYS A 1 94 ? -12.938 -6.831 5.861 1.00 72.50 94 LYS A C 1
ATOM 769 O O . LYS A 1 94 ? -13.797 -6.244 6.514 1.00 72.50 94 LYS A O 1
ATOM 774 N N . ILE A 1 95 ? -11.992 -6.213 5.160 1.00 77.12 95 ILE A N 1
ATOM 775 C CA . ILE A 1 95 ? -11.982 -4.762 4.981 1.00 77.12 95 ILE A CA 1
ATOM 776 C C . ILE A 1 95 ? -13.101 -4.396 4.008 1.00 77.12 95 ILE A C 1
ATOM 778 O O . ILE A 1 95 ? -13.237 -5.032 2.968 1.00 77.12 95 ILE A O 1
ATOM 782 N N . THR A 1 96 ? -13.897 -3.394 4.358 1.00 83.00 96 THR A N 1
ATOM 783 C CA . THR A 1 96 ? -14.985 -2.865 3.524 1.00 83.00 96 THR A CA 1
ATOM 784 C C . THR A 1 96 ? -14.742 -1.434 3.080 1.00 83.00 96 THR A C 1
ATOM 786 O O . THR A 1 96 ? -15.390 -0.974 2.143 1.00 83.00 96 THR A O 1
ATOM 789 N N . ALA A 1 97 ? -13.817 -0.717 3.723 1.00 85.00 97 ALA A N 1
ATOM 790 C CA . ALA A 1 97 ? -13.392 0.589 3.250 1.00 85.00 97 ALA A CA 1
ATOM 791 C C . ALA A 1 97 ? -12.017 1.006 3.779 1.00 85.00 97 ALA A C 1
ATOM 793 O O . ALA A 1 97 ? -11.627 0.634 4.890 1.00 85.00 97 ALA A O 1
ATOM 794 N N . TYR A 1 98 ? -11.352 1.864 3.013 1.00 83.31 98 TYR A N 1
ATOM 795 C CA . TYR A 1 98 ? -10.233 2.692 3.443 1.00 83.31 98 TYR A CA 1
ATOM 796 C C . TYR A 1 98 ? -10.661 4.154 3.469 1.00 83.31 98 TYR A C 1
ATOM 798 O O . TYR A 1 98 ? -11.406 4.602 2.600 1.00 83.31 98 TYR A O 1
ATOM 806 N N . ARG A 1 99 ? -10.163 4.921 4.435 1.00 87.50 99 ARG A N 1
ATOM 807 C CA . ARG A 1 99 ? -10.283 6.380 4.445 1.00 87.50 99 ARG A CA 1
ATOM 808 C C . ARG A 1 99 ? -8.917 6.998 4.659 1.00 87.50 99 ARG A C 1
ATOM 810 O O . ARG A 1 99 ? -8.262 6.682 5.640 1.00 87.50 99 ARG A O 1
ATOM 817 N N . MET A 1 100 ? -8.528 7.907 3.781 1.00 86.94 100 MET A N 1
ATOM 818 C CA . MET A 1 100 ? -7.286 8.669 3.871 1.00 86.94 100 MET A CA 1
ATOM 819 C C . MET A 1 100 ? -7.620 10.134 4.117 1.00 86.94 100 MET A C 1
ATOM 821 O O . MET A 1 100 ? -8.459 10.695 3.409 1.00 86.94 100 MET A O 1
ATOM 825 N N . ILE A 1 101 ? -6.972 10.759 5.097 1.00 90.88 101 ILE A N 1
ATOM 826 C CA . ILE A 1 101 ? -7.171 12.175 5.425 1.00 90.88 101 ILE A CA 1
ATOM 827 C C . ILE A 1 101 ? -5.887 12.934 5.109 1.00 90.88 101 ILE A C 1
ATOM 829 O O . ILE A 1 101 ? -4.809 12.600 5.604 1.00 90.88 101 ILE A O 1
ATOM 833 N N . TYR A 1 102 ? -6.009 13.972 4.288 1.00 82.25 102 TYR A N 1
ATOM 834 C CA . TYR A 1 102 ? -4.904 14.866 3.976 1.00 82.25 102 TYR A CA 1
ATOM 835 C C . TYR A 1 102 ? -4.485 15.681 5.205 1.00 82.25 102 TYR A C 1
ATOM 837 O O . TYR A 1 102 ? -5.300 15.999 6.076 1.00 82.25 102 TYR A O 1
ATOM 845 N N . SER A 1 103 ? -3.213 16.063 5.266 1.00 89.19 103 SER A N 1
ATOM 846 C CA . SER A 1 103 ? -2.728 17.108 6.162 1.00 89.19 103 SER A CA 1
ATOM 847 C C . SER A 1 103 ? -3.519 18.396 5.925 1.00 89.19 103 SER A C 1
ATOM 849 O O . SER A 1 103 ? -4.103 18.624 4.859 1.00 89.19 103 SER A O 1
ATOM 851 N N . LYS A 1 104 ? -3.535 19.292 6.913 1.00 93.00 104 LYS A N 1
ATOM 852 C CA . LYS A 1 104 ? -4.234 20.580 6.765 1.00 93.00 104 LYS A CA 1
ATOM 853 C C . LYS A 1 104 ? -3.680 21.405 5.603 1.00 93.00 104 LYS A C 1
ATOM 855 O O . LYS A 1 104 ? -4.446 22.094 4.930 1.00 93.00 104 LYS A O 1
ATOM 860 N N . GLU A 1 105 ? -2.370 21.349 5.391 1.00 83.81 105 GLU A N 1
ATOM 861 C CA . GLU A 1 105 ? -1.687 22.065 4.318 1.00 83.81 105 GLU A CA 1
ATOM 862 C C . GLU A 1 105 ? -2.073 21.498 2.952 1.00 83.81 105 GLU A C 1
ATOM 864 O O . GLU A 1 105 ? -2.614 22.223 2.112 1.00 83.81 105 GLU A O 1
ATOM 869 N N . THR A 1 106 ? -1.923 20.186 2.770 1.00 75.38 106 THR A N 1
ATOM 870 C CA . THR A 1 106 ? -2.276 19.499 1.526 1.00 75.38 106 THR A CA 1
ATOM 871 C C . THR A 1 106 ? -3.763 19.641 1.219 1.00 75.38 106 THR A C 1
ATOM 873 O O . THR A 1 106 ? -4.132 19.920 0.078 1.00 75.38 106 THR A O 1
ATO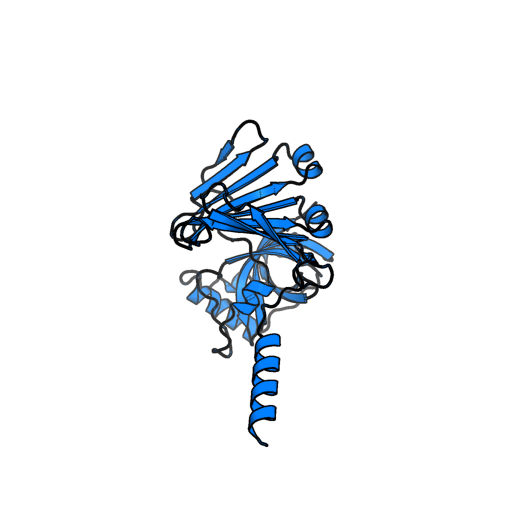M 876 N N . ALA A 1 107 ? -4.632 19.548 2.229 1.00 76.50 107 ALA A N 1
ATOM 877 C CA . ALA A 1 107 ? -6.068 19.717 2.047 1.00 76.50 107 ALA A CA 1
ATOM 878 C C . ALA A 1 107 ? -6.445 21.125 1.569 1.00 76.50 107 ALA A C 1
ATOM 880 O O . ALA A 1 107 ? -7.358 21.288 0.756 1.00 76.50 107 ALA A O 1
ATOM 881 N N . LYS A 1 108 ? -5.738 22.154 2.053 1.00 75.94 108 LYS A N 1
ATOM 882 C CA . LYS A 1 108 ? -5.936 23.542 1.617 1.00 75.94 108 LYS A CA 1
ATOM 883 C C . LYS A 1 108 ? -5.507 23.736 0.163 1.00 75.94 108 LYS A C 1
ATOM 885 O O . LYS A 1 108 ? -6.201 24.434 -0.569 1.00 75.94 108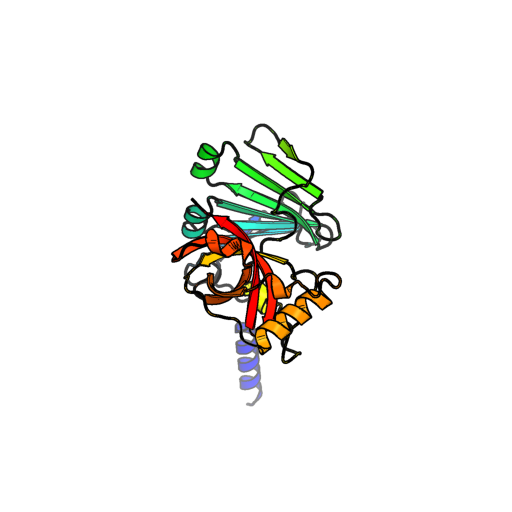 LYS A O 1
ATOM 890 N N . ILE A 1 109 ? -4.397 23.120 -0.241 1.00 67.81 109 ILE A N 1
ATOM 891 C CA . ILE A 1 109 ? -3.877 23.187 -1.614 1.00 67.81 109 ILE A CA 1
ATOM 892 C C . ILE A 1 109 ? -4.804 22.436 -2.579 1.00 67.81 109 ILE A C 1
ATOM 894 O O . ILE A 1 109 ? -5.184 22.974 -3.615 1.00 67.81 109 ILE A O 1
ATOM 898 N N . ARG A 1 110 ? -5.207 21.209 -2.226 1.00 62.69 110 ARG A N 1
ATOM 899 C CA . ARG A 1 110 ? -6.013 20.332 -3.091 1.00 62.69 110 ARG A CA 1
ATOM 900 C C . ARG A 1 110 ? -7.504 20.666 -3.093 1.00 62.69 110 ARG A C 1
ATOM 902 O O . ARG A 1 110 ? -8.228 20.206 -3.968 1.00 62.69 110 ARG A O 1
ATOM 909 N N . GLY A 1 111 ? -7.989 21.408 -2.098 1.00 70.19 111 GLY A N 1
ATOM 910 C CA . GLY A 1 111 ? -9.421 21.653 -1.907 1.00 70.19 111 GLY A CA 1
ATOM 911 C C . GLY A 1 111 ? -10.216 20.408 -1.486 1.00 70.19 111 GLY A C 1
ATOM 912 O O . GLY A 1 111 ? -11.445 20.451 -1.454 1.00 70.19 111 GLY A O 1
ATOM 913 N N . VAL A 1 112 ? -9.529 19.314 -1.143 1.00 73.00 112 VAL A N 1
ATOM 914 C CA . VAL A 1 112 ? -10.085 18.025 -0.708 1.00 73.00 112 VAL A CA 1
ATOM 915 C C . VAL A 1 112 ? -9.448 17.663 0.627 1.00 73.00 112 VAL A C 1
ATOM 917 O O . VAL A 1 112 ? -8.238 17.762 0.777 1.00 73.00 112 VAL A O 1
ATOM 920 N N . LYS A 1 113 ? -10.253 17.249 1.604 1.00 80.38 113 LYS A N 1
ATOM 921 C CA . LYS A 1 113 ? -9.799 16.850 2.943 1.00 80.38 113 LYS A CA 1
ATOM 922 C C . LYS A 1 113 ? -9.568 15.356 3.063 1.00 80.38 113 LYS A C 1
ATOM 924 O O . LYS A 1 113 ? -8.660 14.948 3.772 1.00 80.38 113 LYS A O 1
ATOM 929 N N . GLU A 1 114 ? -10.388 14.553 2.400 1.00 86.44 114 GLU A N 1
ATOM 930 C CA . GLU A 1 114 ? -10.318 13.106 2.539 1.00 86.44 114 GLU A CA 1
ATOM 931 C C . GLU A 1 114 ? -10.808 12.363 1.308 1.00 86.44 114 GLU A C 1
ATOM 933 O O . GLU A 1 114 ? -11.594 12.884 0.508 1.00 86.44 114 GLU A O 1
ATOM 938 N N . ILE A 1 115 ? -10.345 11.121 1.222 1.00 82.75 115 ILE A N 1
ATOM 939 C CA . ILE A 1 115 ? -10.707 10.136 0.215 1.00 82.75 115 ILE A CA 1
ATOM 940 C C . ILE A 1 115 ? -11.217 8.898 0.948 1.00 82.75 115 ILE A C 1
ATOM 942 O O . ILE A 1 115 ? -10.581 8.452 1.901 1.00 82.75 115 ILE A O 1
ATOM 946 N N . ILE A 1 116 ? -12.347 8.343 0.515 1.00 87.44 116 ILE A N 1
ATOM 947 C CA . ILE A 1 116 ? -12.866 7.060 0.997 1.00 87.44 116 ILE A CA 1
ATOM 948 C C . ILE A 1 116 ? -12.985 6.107 -0.185 1.00 87.44 116 ILE A C 1
ATOM 950 O O . ILE A 1 116 ? -13.635 6.422 -1.180 1.00 87.44 116 ILE A O 1
ATOM 954 N N . GLU A 1 117 ? -12.393 4.933 -0.038 1.00 80.75 117 GLU A N 1
ATOM 955 C CA . GLU A 1 117 ? -12.437 3.823 -0.978 1.00 80.75 117 GLU A CA 1
ATOM 956 C C . GLU A 1 117 ? -13.274 2.701 -0.369 1.00 80.75 117 GLU A C 1
ATOM 958 O O . GLU A 1 117 ? -12.946 2.234 0.718 1.00 80.75 117 GLU A O 1
ATOM 963 N N . LYS A 1 118 ? -14.368 2.288 -1.019 1.00 85.50 118 LYS A N 1
ATOM 964 C CA . LYS A 1 118 ? -15.222 1.189 -0.537 1.00 85.50 118 LYS A CA 1
ATOM 965 C C . LYS A 1 118 ? -15.022 -0.072 -1.350 1.00 85.50 118 LYS A C 1
ATOM 967 O O . LYS A 1 118 ? -15.045 -0.025 -2.575 1.00 85.50 118 LYS A O 1
ATOM 972 N N . LEU A 1 119 ? -14.941 -1.198 -0.658 1.00 76.50 119 LEU A N 1
ATOM 973 C CA . LEU A 1 119 ? -14.664 -2.505 -1.234 1.00 76.50 119 LEU A CA 1
ATOM 974 C C . LEU A 1 119 ? -15.893 -3.413 -1.165 1.00 76.50 119 LEU A C 1
ATOM 976 O O . LEU A 1 119 ? -16.682 -3.332 -0.219 1.00 76.50 119 LEU A O 1
ATOM 980 N N . ASP A 1 120 ? -16.032 -4.302 -2.140 1.00 78.19 120 ASP A N 1
ATOM 981 C CA . ASP A 1 120 ? -16.969 -5.420 -2.065 1.00 78.19 120 ASP A CA 1
ATOM 982 C C . ASP A 1 120 ? -16.419 -6.602 -1.237 1.00 78.19 120 ASP A C 1
ATOM 984 O O . ASP A 1 120 ? -15.385 -6.531 -0.570 1.00 78.19 120 ASP A O 1
ATOM 988 N N . ALA A 1 121 ? -17.136 -7.729 -1.252 1.00 73.19 121 ALA A N 1
ATOM 989 C CA . ALA A 1 121 ? -16.763 -8.922 -0.496 1.00 73.19 121 ALA A CA 1
ATOM 990 C C . ALA A 1 121 ? -15.531 -9.661 -1.059 1.00 73.19 121 ALA A C 1
ATOM 992 O O . ALA A 1 121 ? -14.984 -10.538 -0.366 1.00 73.19 121 ALA A O 1
ATOM 993 N N . GLN A 1 122 ? -15.144 -9.346 -2.295 1.00 66.12 122 GLN A N 1
ATOM 994 C CA . GLN A 1 122 ? -13.992 -9.854 -3.030 1.00 66.12 122 GLN A CA 1
ATOM 995 C C . GLN A 1 122 ? -12.766 -8.952 -2.821 1.00 66.12 122 GLN A C 1
ATOM 997 O O . GLN A 1 122 ? -11.643 -9.411 -3.017 1.00 66.12 122 GLN A O 1
ATOM 1002 N N . GLY A 1 123 ? -12.975 -7.732 -2.317 1.00 60.25 123 GLY A N 1
ATOM 1003 C CA . GLY A 1 123 ? -11.936 -6.731 -2.104 1.00 60.25 123 GLY A CA 1
ATOM 1004 C C . GLY A 1 123 ? -11.748 -5.804 -3.302 1.00 60.25 123 GLY A C 1
ATOM 1005 O O . GLY A 1 123 ? -10.769 -5.065 -3.323 1.00 60.25 123 GLY A O 1
ATOM 1006 N N . GLU A 1 124 ? -12.656 -5.840 -4.281 1.00 64.94 124 GLU A N 1
ATOM 1007 C CA . GLU A 1 124 ? -12.645 -4.928 -5.420 1.00 64.94 124 GLU A CA 1
ATOM 1008 C C . GLU A 1 124 ? -13.296 -3.606 -5.028 1.00 64.94 124 GLU A C 1
ATOM 1010 O O . GLU A 1 124 ? -14.302 -3.569 -4.308 1.00 64.94 124 GLU A O 1
ATOM 1015 N N . THR A 1 125 ? -12.734 -2.498 -5.501 1.00 70.69 125 THR A N 1
ATOM 1016 C CA . THR A 1 125 ? -13.297 -1.195 -5.185 1.00 70.69 125 THR A CA 1
ATOM 1017 C C . THR A 1 125 ? -14.563 -0.934 -5.986 1.00 70.69 125 THR A C 1
ATOM 1019 O O . THR A 1 125 ? -14.585 -0.945 -7.213 1.00 70.69 125 THR A O 1
ATOM 1022 N N . THR A 1 126 ? -15.627 -0.615 -5.262 1.00 76.69 126 THR A N 1
ATOM 1023 C CA . THR A 1 126 ? -16.952 -0.316 -5.813 1.00 76.69 126 THR A CA 1
ATOM 1024 C C . THR A 1 126 ? -17.251 1.176 -5.857 1.00 76.69 126 THR A C 1
ATOM 1026 O O . THR A 1 126 ? -18.122 1.614 -6.609 1.00 76.69 126 THR A O 1
ATOM 1029 N N . GLU A 1 127 ? -16.563 1.976 -5.039 1.00 79.44 127 GLU A N 1
ATOM 1030 C CA . GLU A 1 127 ? -16.876 3.390 -4.881 1.00 79.44 127 GLU A CA 1
ATOM 1031 C C . GLU A 1 127 ? -15.666 4.186 -4.385 1.00 79.44 127 GLU A C 1
ATOM 1033 O O . GLU A 1 127 ? -15.015 3.794 -3.414 1.00 79.44 127 GLU A O 1
ATOM 1038 N N . LEU A 1 128 ? -15.433 5.351 -4.999 1.00 76.31 128 LEU A N 1
ATOM 1039 C CA . LEU A 1 128 ? -14.533 6.380 -4.483 1.00 76.31 128 LEU A CA 1
ATOM 1040 C C . LEU A 1 128 ? -15.312 7.649 -4.144 1.00 76.31 128 LEU A C 1
ATOM 1042 O O . LEU A 1 128 ? -16.118 8.155 -4.935 1.00 76.31 128 LEU A O 1
ATOM 1046 N N . LEU A 1 129 ? -15.039 8.169 -2.954 1.00 83.00 129 LEU A N 1
ATOM 1047 C CA . LEU A 1 129 ? -15.644 9.373 -2.414 1.00 83.00 129 LEU A CA 1
ATOM 1048 C C . LEU A 1 129 ? -14.560 10.379 -2.048 1.00 83.00 129 LEU A C 1
ATOM 1050 O O . LEU A 1 129 ? -13.626 10.051 -1.325 1.00 83.00 129 LEU A O 1
ATOM 1054 N N . TYR A 1 130 ? -14.741 11.622 -2.477 1.00 78.69 130 TYR A N 1
ATOM 1055 C CA . TYR A 1 130 ? -13.879 12.747 -2.125 1.00 78.69 130 TYR A CA 1
ATOM 1056 C C . TYR A 1 130 ? -14.688 13.757 -1.326 1.00 78.69 130 TYR A C 1
ATOM 1058 O O . TYR A 1 130 ? -15.789 14.125 -1.736 1.00 78.69 130 TYR A O 1
ATOM 1066 N N . SER A 1 131 ? -14.160 14.235 -0.203 1.00 84.94 131 SER A N 1
ATOM 1067 C CA . SER A 1 131 ? -14.843 15.233 0.624 1.00 84.94 131 SER A CA 1
ATOM 1068 C C . SER A 1 131 ? -13.937 16.401 0.954 1.00 84.94 131 SER A C 1
ATOM 1070 O O . SER A 1 131 ? -12.773 16.232 1.299 1.00 84.94 131 SER A O 1
ATOM 1072 N N . ASN A 1 132 ? -14.498 17.608 0.892 1.00 75.88 132 ASN A N 1
ATOM 1073 C CA . ASN A 1 132 ? -13.889 18.839 1.404 1.00 75.88 132 ASN A CA 1
ATOM 1074 C C . ASN A 1 132 ? -14.452 19.238 2.788 1.00 75.88 132 ASN A C 1
ATOM 1076 O O . ASN A 1 132 ? -14.141 20.305 3.326 1.00 75.88 132 ASN A O 1
ATOM 1080 N N . GLY A 1 133 ? -15.278 18.372 3.382 1.00 77.50 133 GLY A N 1
ATOM 1081 C CA . GLY A 1 133 ? -15.983 18.588 4.645 1.00 77.50 133 GLY A CA 1
ATOM 1082 C C . GLY A 1 133 ? -17.412 19.125 4.514 1.00 77.50 133 GLY A C 1
ATOM 1083 O O . GLY A 1 133 ? -18.106 19.159 5.521 1.00 77.50 133 GLY A O 1
ATOM 1084 N N . ASN A 1 134 ? -17.868 19.504 3.314 1.00 75.88 134 ASN A N 1
ATOM 1085 C CA . ASN A 1 134 ? -19.239 19.989 3.079 1.00 75.88 134 ASN A CA 1
ATOM 1086 C C . ASN A 1 134 ? -20.138 18.957 2.370 1.00 75.88 134 ASN A C 1
ATOM 1088 O O . ASN A 1 134 ? -21.295 19.243 2.072 1.00 75.88 134 ASN A O 1
ATOM 1092 N N . GLY A 1 135 ? -19.609 17.768 2.078 1.00 77.56 135 GLY A N 1
ATOM 1093 C CA . GLY A 1 135 ? -20.293 16.699 1.357 1.00 77.56 135 GLY A CA 1
ATOM 1094 C C . GLY A 1 135 ? -19.295 15.803 0.631 1.00 77.56 135 GLY A C 1
ATOM 1095 O O . GLY A 1 135 ? -18.089 16.043 0.694 1.00 77.56 135 GLY A O 1
ATOM 1096 N N . TYR A 1 136 ? -19.805 14.790 -0.068 1.00 79.94 136 TYR A N 1
ATOM 1097 C CA . TYR A 1 136 ? -18.982 13.892 -0.870 1.00 79.94 136 TYR A CA 1
ATOM 1098 C C . TYR A 1 136 ? -19.285 14.046 -2.358 1.00 79.94 136 TYR A C 1
ATOM 1100 O O . TYR A 1 136 ? -20.443 13.984 -2.772 1.00 79.94 136 TYR A O 1
ATOM 1108 N N . ALA A 1 137 ? -18.233 14.192 -3.159 1.00 72.38 137 ALA A N 1
ATOM 1109 C CA . ALA A 1 137 ? -18.274 13.911 -4.584 1.00 72.38 137 ALA A CA 1
ATOM 1110 C C . ALA A 1 137 ? -18.005 12.417 -4.785 1.00 72.38 137 ALA A C 1
ATOM 1112 O O . ALA A 1 137 ? -17.048 11.874 -4.232 1.00 72.38 137 ALA A O 1
ATOM 1113 N N . ARG A 1 138 ? -18.867 11.756 -5.557 1.00 78.25 138 ARG A N 1
ATOM 1114 C CA . ARG A 1 138 ? -18.778 10.327 -5.863 1.00 78.25 138 ARG A CA 1
ATOM 1115 C C . ARG A 1 138 ? -18.330 10.155 -7.307 1.00 78.25 138 ARG A C 1
ATOM 1117 O O . ARG A 1 138 ? -18.891 10.800 -8.189 1.00 78.25 138 ARG A O 1
ATOM 1124 N N . THR A 1 139 ? -17.380 9.260 -7.542 1.00 59.94 139 THR A N 1
ATOM 1125 C CA . THR A 1 139 ? -17.036 8.805 -8.893 1.00 59.94 139 THR A CA 1
ATOM 1126 C C . THR A 1 139 ? -17.301 7.309 -9.010 1.00 59.94 139 THR A C 1
ATOM 1128 O O . THR A 1 139 ? -16.974 6.543 -8.102 1.00 59.94 139 THR A O 1
ATOM 1131 N N . SER A 1 140 ? -17.925 6.898 -10.117 1.00 54.44 140 SER A N 1
ATOM 1132 C CA . SER A 1 140 ? -17.857 5.510 -10.572 1.00 54.44 140 SER A CA 1
ATOM 1133 C C . SER A 1 140 ? -16.453 5.232 -11.118 1.00 54.44 140 SER A C 1
ATOM 1135 O O . SER A 1 140 ? -15.703 6.149 -11.453 1.00 54.44 140 SER A O 1
ATOM 1137 N N . VAL A 1 141 ? -16.078 3.965 -11.090 1.00 50.03 141 VAL A N 1
ATOM 1138 C CA . VAL A 1 141 ? -14.716 3.489 -10.870 1.00 50.03 141 VAL A CA 1
ATOM 1139 C C . VAL A 1 141 ? -13.973 3.293 -12.202 1.00 50.03 141 VAL A C 1
ATOM 1141 O O . VAL A 1 141 ? -14.003 2.201 -12.741 1.00 50.03 141 VAL A O 1
ATOM 1144 N N . ASP A 1 142 ? -13.307 4.335 -12.716 1.00 45.06 142 ASP A N 1
ATOM 1145 C CA . ASP A 1 142 ? -12.338 4.254 -13.840 1.00 45.06 142 ASP A CA 1
ATOM 1146 C C . ASP A 1 142 ? -10.971 4.868 -13.447 1.00 45.06 142 ASP A C 1
ATOM 1148 O O . ASP A 1 142 ? -10.280 5.479 -14.259 1.00 45.06 142 ASP A O 1
ATOM 1152 N N . SER A 1 143 ? -10.577 4.798 -12.171 1.00 46.41 143 SER A N 1
ATOM 1153 C CA . SER A 1 143 ? -9.298 5.367 -11.708 1.00 46.41 143 SER A CA 1
ATOM 1154 C C . SER A 1 143 ? -8.209 4.290 -11.554 1.00 46.41 143 SER A C 1
ATOM 1156 O O . SER A 1 143 ? -8.412 3.208 -11.014 1.00 46.41 143 SER A O 1
ATOM 1158 N N . PHE A 1 144 ? -7.013 4.614 -12.022 1.00 47.09 144 PHE A N 1
ATOM 1159 C CA . PHE A 1 144 ? -5.816 3.770 -12.073 1.00 47.09 144 PHE A CA 1
ATOM 1160 C C . PHE A 1 144 ? -5.378 3.174 -10.714 1.00 47.09 144 PHE A C 1
ATOM 1162 O O . PHE A 1 144 ? -4.821 2.082 -10.633 1.00 47.09 144 PHE A O 1
ATOM 1169 N N . THR A 1 145 ? -5.727 3.843 -9.614 1.00 46.06 145 THR A N 1
ATOM 1170 C CA . THR A 1 145 ? -5.422 3.440 -8.230 1.00 46.06 145 THR A CA 1
ATOM 1171 C C . THR A 1 145 ? -6.220 2.245 -7.690 1.00 46.06 145 THR A C 1
ATOM 1173 O O . THR A 1 145 ? -5.922 1.769 -6.597 1.00 46.06 145 THR A O 1
ATOM 1176 N N . LEU A 1 146 ? -7.226 1.767 -8.429 1.00 45.59 146 LEU A N 1
ATOM 1177 C CA . LEU A 1 146 ? -8.296 0.892 -7.927 1.00 45.59 146 LEU A CA 1
ATOM 1178 C C . LEU A 1 146 ? -7.992 -0.610 -7.938 1.00 45.59 146 LEU A C 1
ATOM 1180 O O . LEU A 1 146 ? -8.679 -1.371 -7.266 1.00 45.59 146 LEU A O 1
ATOM 1184 N N . ASN A 1 147 ? -6.952 -1.040 -8.656 1.00 56.59 147 ASN A N 1
ATOM 1185 C CA . ASN A 1 147 ? -6.535 -2.449 -8.714 1.00 56.59 147 ASN A CA 1
ATOM 1186 C C . ASN A 1 147 ? -5.352 -2.771 -7.782 1.00 56.59 147 ASN A C 1
ATOM 1188 O O . ASN A 1 147 ? -4.888 -3.910 -7.750 1.00 56.59 147 ASN A O 1
ATOM 1192 N N . TYR A 1 148 ? -4.862 -1.778 -7.032 1.00 63.06 148 TYR A N 1
ATOM 1193 C CA . TYR A 1 148 ? -3.644 -1.873 -6.227 1.00 63.06 148 TYR A CA 1
ATOM 1194 C C . TYR A 1 148 ? -3.914 -1.388 -4.792 1.00 63.06 148 TYR A C 1
ATOM 1196 O O . TYR A 1 148 ? -3.810 -0.191 -4.508 1.00 63.06 148 TYR A O 1
ATOM 1204 N N . PRO A 1 149 ? -4.276 -2.287 -3.859 1.00 65.06 149 PRO A N 1
ATOM 1205 C CA . PRO A 1 149 ? -4.409 -1.948 -2.445 1.00 65.06 149 PRO A CA 1
ATOM 1206 C C . PRO A 1 149 ? -3.090 -1.430 -1.855 1.00 65.06 149 PRO A C 1
ATOM 1208 O O . PRO A 1 149 ? -2.008 -1.823 -2.287 1.00 65.06 149 PRO A O 1
ATOM 1211 N N . LEU A 1 150 ? -3.166 -0.554 -0.852 1.00 66.94 150 LEU A N 1
ATOM 1212 C CA . LEU A 1 150 ? -1.970 -0.009 -0.206 1.00 66.94 150 LEU A CA 1
ATOM 1213 C C . LEU A 1 150 ? -1.443 -0.977 0.866 1.00 66.94 150 LEU A C 1
ATOM 1215 O O . LEU A 1 150 ? -2.148 -1.274 1.833 1.00 66.94 150 LEU A O 1
ATOM 1219 N N . TYR A 1 151 ? -0.206 -1.446 0.697 1.00 69.69 151 TYR A N 1
ATOM 1220 C CA . TYR A 1 151 ? 0.491 -2.334 1.635 1.00 69.69 151 TYR A CA 1
ATOM 1221 C C . TYR A 1 151 ? 1.907 -1.814 1.905 1.00 69.69 151 TYR A C 1
ATOM 1223 O O . TYR A 1 151 ? 2.516 -1.214 1.021 1.00 69.69 151 TYR A O 1
ATOM 1231 N N . SER A 1 152 ? 2.451 -2.046 3.105 1.00 72.94 152 SER A N 1
ATOM 1232 C CA . SER A 1 152 ? 3.894 -1.874 3.325 1.00 72.94 152 SER A CA 1
ATOM 1233 C C . SER A 1 152 ? 4.652 -3.038 2.683 1.00 72.94 152 SER A C 1
ATOM 1235 O O . SER A 1 152 ? 4.151 -4.168 2.642 1.00 72.94 152 SER A O 1
ATOM 1237 N N . LEU A 1 153 ? 5.864 -2.780 2.187 1.00 78.31 153 LEU A N 1
ATOM 1238 C CA . LEU A 1 153 ? 6.683 -3.835 1.591 1.00 78.31 153 LEU A CA 1
ATOM 1239 C C . LEU A 1 153 ? 7.091 -4.867 2.646 1.00 78.31 153 LEU A C 1
ATOM 1241 O O . LEU A 1 153 ? 6.933 -6.061 2.407 1.00 78.31 153 LEU A O 1
ATOM 1245 N N . SER A 1 154 ? 7.465 -4.431 3.852 1.00 72.62 154 SER A N 1
ATOM 1246 C CA . SER A 1 154 ? 7.725 -5.307 5.001 1.00 72.62 154 SER A CA 1
ATOM 1247 C C . SER A 1 154 ? 6.601 -6.306 5.315 1.00 72.62 154 SER A C 1
ATOM 1249 O O . SER A 1 154 ? 6.875 -7.461 5.651 1.00 72.62 154 SER A O 1
ATOM 1251 N N . PHE A 1 155 ? 5.336 -5.889 5.203 1.00 74.38 155 PHE A N 1
ATOM 1252 C CA . PHE A 1 155 ? 4.189 -6.777 5.387 1.00 74.38 155 PHE A CA 1
ATOM 1253 C C . PHE A 1 155 ? 4.120 -7.824 4.273 1.00 74.38 155 PHE A C 1
ATOM 1255 O O . PHE A 1 155 ? 3.945 -9.008 4.559 1.00 74.38 155 PHE A O 1
ATOM 1262 N N . LEU A 1 156 ? 4.282 -7.399 3.016 1.00 79.81 156 LEU A N 1
ATOM 1263 C CA . LEU A 1 156 ? 4.254 -8.294 1.858 1.00 79.81 156 LEU A CA 1
ATOM 1264 C C . LEU A 1 156 ? 5.381 -9.332 1.905 1.00 79.81 156 LEU A C 1
ATOM 1266 O O . LEU A 1 156 ? 5.141 -10.489 1.569 1.00 79.81 156 LEU A O 1
ATOM 1270 N N . GLU A 1 157 ? 6.567 -8.967 2.401 1.00 81.69 157 GLU A N 1
ATOM 1271 C CA . GLU A 1 157 ? 7.657 -9.920 2.651 1.00 81.69 157 GLU A CA 1
ATOM 1272 C C . GLU A 1 157 ? 7.249 -11.020 3.630 1.00 81.69 157 GLU A C 1
ATOM 1274 O O . GLU A 1 157 ? 7.522 -12.195 3.397 1.00 81.69 157 GLU A O 1
ATOM 1279 N N . GLY A 1 158 ? 6.556 -10.654 4.712 1.00 76.19 158 GLY A N 1
ATOM 1280 C CA . GLY A 1 158 ? 6.041 -11.616 5.686 1.00 76.19 158 GLY A CA 1
ATOM 1281 C C . GLY A 1 158 ? 4.969 -12.552 5.119 1.00 76.19 158 GLY A C 1
ATOM 1282 O O . GLY A 1 158 ? 4.677 -13.576 5.732 1.00 76.19 158 GLY A O 1
ATOM 1283 N N . MET A 1 159 ? 4.382 -12.210 3.968 1.00 78.62 159 MET A N 1
ATOM 1284 C CA . MET A 1 159 ? 3.384 -13.019 3.262 1.00 78.62 159 MET A CA 1
ATOM 1285 C C . MET A 1 159 ? 3.990 -13.904 2.159 1.00 78.62 159 MET A C 1
ATOM 1287 O O . MET A 1 159 ? 3.238 -14.629 1.504 1.00 78.62 159 MET A O 1
ATOM 1291 N N . LEU A 1 160 ? 5.309 -13.852 1.932 1.00 79.56 160 LEU A N 1
ATOM 1292 C CA . LEU A 1 160 ? 5.994 -14.752 1.004 1.00 79.56 160 LEU A CA 1
ATOM 1293 C C . LEU A 1 160 ? 5.941 -16.190 1.532 1.00 79.56 160 LEU A C 1
ATOM 1295 O O . LEU A 1 160 ? 6.376 -16.473 2.649 1.00 79.56 160 LEU A O 1
ATOM 1299 N N . ASP A 1 161 ? 5.447 -17.113 0.710 1.00 69.81 161 ASP A N 1
ATOM 1300 C CA . ASP A 1 161 ? 5.513 -18.541 1.012 1.00 69.81 161 ASP A CA 1
ATOM 1301 C C . ASP A 1 161 ? 6.892 -19.094 0.624 1.00 69.81 161 ASP A C 1
ATOM 1303 O O . ASP A 1 161 ? 7.150 -19.442 -0.522 1.00 69.81 161 ASP A O 1
ATOM 1307 N N . LEU A 1 162 ? 7.808 -19.169 1.590 1.00 65.31 162 LEU A N 1
ATOM 1308 C CA . LEU A 1 162 ? 9.192 -19.611 1.371 1.00 65.31 162 LEU A CA 1
ATOM 1309 C C . LEU A 1 162 ? 9.338 -21.120 1.075 1.00 65.31 162 LEU A C 1
ATOM 1311 O O . LEU A 1 162 ? 10.454 -21.638 1.117 1.00 65.31 162 LEU A O 1
ATOM 1315 N N . SER A 1 163 ? 8.242 -21.850 0.845 1.00 60.88 163 SER A N 1
ATOM 1316 C CA . SER A 1 163 ? 8.283 -23.297 0.607 1.00 60.88 163 SER A CA 1
ATOM 1317 C C . SER A 1 163 ? 8.697 -23.701 -0.815 1.00 60.88 163 SER A C 1
ATOM 1319 O O . SER A 1 163 ? 9.129 -24.842 -0.988 1.00 60.88 163 SER A O 1
ATOM 1321 N N . ASP A 1 164 ? 8.649 -22.787 -1.793 1.00 54.34 164 ASP A N 1
ATOM 1322 C CA . ASP A 1 164 ? 9.048 -23.033 -3.188 1.00 54.34 164 ASP A CA 1
ATOM 1323 C C . ASP A 1 164 ? 10.335 -22.280 -3.565 1.00 54.34 164 ASP A C 1
ATOM 1325 O O . ASP A 1 164 ? 10.546 -21.131 -3.184 1.00 54.34 164 ASP A O 1
ATOM 1329 N N . THR A 1 165 ? 11.239 -22.936 -4.298 1.00 53.88 165 THR A N 1
ATOM 1330 C CA . THR A 1 165 ? 12.657 -22.526 -4.346 1.00 53.88 165 THR A CA 1
ATOM 1331 C C . THR A 1 165 ? 13.077 -21.656 -5.531 1.00 53.88 165 THR A C 1
ATOM 1333 O O . THR A 1 165 ? 14.239 -21.265 -5.560 1.00 53.88 165 THR A O 1
ATOM 1336 N N . HIS A 1 166 ? 12.209 -21.358 -6.504 1.00 58.16 166 HIS A N 1
ATOM 1337 C CA . HIS A 1 166 ? 12.584 -20.542 -7.679 1.00 58.16 166 HIS A CA 1
ATOM 1338 C C . HIS A 1 166 ? 11.678 -19.317 -7.862 1.00 58.16 166 HIS A C 1
ATOM 1340 O O . HIS A 1 166 ? 12.149 -18.199 -7.695 1.00 58.16 166 HIS A O 1
ATOM 1346 N N . ALA A 1 167 ? 10.373 -19.492 -8.088 1.00 58.22 167 ALA A N 1
ATOM 1347 C CA . ALA A 1 167 ? 9.408 -18.390 -8.090 1.00 58.22 167 ALA A CA 1
ATOM 1348 C C . ALA A 1 167 ? 8.351 -18.644 -7.010 1.00 58.22 167 ALA A C 1
ATOM 1350 O O . ALA A 1 167 ? 7.540 -19.562 -7.119 1.00 58.22 167 ALA A O 1
ATOM 1351 N N . ILE A 1 168 ? 8.382 -17.848 -5.946 1.00 62.47 168 ILE A N 1
ATOM 1352 C CA . ILE A 1 168 ? 7.461 -17.983 -4.819 1.00 62.47 168 ILE A CA 1
ATOM 1353 C C . ILE A 1 168 ? 6.137 -17.317 -5.182 1.00 62.47 168 ILE A C 1
ATOM 1355 O O . ILE A 1 168 ? 6.080 -16.122 -5.497 1.00 62.47 168 ILE A O 1
ATOM 1359 N N . SER A 1 169 ? 5.051 -18.087 -5.091 1.00 58.00 169 SER A N 1
ATOM 1360 C CA . SER A 1 169 ? 3.707 -17.540 -5.225 1.00 58.00 169 SER A CA 1
ATOM 1361 C C . SER A 1 169 ? 3.346 -16.737 -3.978 1.00 58.00 169 SER A C 1
ATOM 1363 O O . SER A 1 169 ? 3.316 -17.270 -2.869 1.00 58.00 169 SER A O 1
ATOM 1365 N N . ILE A 1 170 ? 3.005 -15.466 -4.158 1.00 66.31 170 ILE A N 1
ATOM 1366 C CA . ILE A 1 170 ? 2.230 -14.728 -3.166 1.00 66.31 170 ILE A CA 1
ATOM 1367 C C . ILE A 1 170 ? 0.758 -15.110 -3.316 1.00 66.31 170 ILE A C 1
ATOM 1369 O O . ILE A 1 170 ? 0.273 -15.343 -4.426 1.00 66.31 170 ILE A O 1
ATOM 1373 N N . SER A 1 171 ? 0.033 -15.181 -2.192 1.00 64.06 171 SER A N 1
ATOM 1374 C CA . SER A 1 171 ? -1.423 -15.360 -2.205 1.00 64.06 171 SER A CA 1
ATOM 1375 C C . SER A 1 171 ? -2.050 -14.430 -3.244 1.00 64.06 171 SER A C 1
ATOM 1377 O O . SER A 1 171 ? -1.770 -13.233 -3.241 1.00 64.06 171 SER A O 1
ATOM 1379 N N . ALA A 1 172 ? -2.953 -14.946 -4.085 1.00 60.31 172 ALA A N 1
ATOM 1380 C CA . ALA A 1 172 ? -3.628 -14.161 -5.124 1.00 60.31 172 ALA A CA 1
ATOM 1381 C C . ALA A 1 172 ? -4.320 -12.888 -4.590 1.00 60.31 172 ALA A C 1
ATOM 1383 O O . ALA A 1 172 ? -4.624 -11.984 -5.362 1.00 60.31 172 ALA A O 1
ATOM 1384 N N . LYS A 1 173 ? -4.546 -12.813 -3.273 1.00 62.59 173 LYS A N 1
ATOM 1385 C CA . LYS A 1 173 ? -5.038 -11.637 -2.553 1.00 62.59 173 LYS A CA 1
ATOM 1386 C C . LYS A 1 173 ? -4.048 -10.460 -2.523 1.00 62.59 173 LYS A C 1
ATOM 1388 O O . LYS A 1 173 ? -4.494 -9.322 -2.517 1.00 62.59 173 LYS A O 1
ATOM 1393 N N . TYR A 1 174 ? -2.740 -10.713 -2.483 1.00 72.44 174 TYR A N 1
ATOM 1394 C CA . TYR A 1 174 ? -1.695 -9.684 -2.343 1.00 72.44 174 TYR A CA 1
ATOM 1395 C C . TYR A 1 174 ? -0.853 -9.517 -3.612 1.00 72.44 174 TYR A C 1
ATOM 1397 O O . TYR A 1 174 ? 0.220 -8.928 -3.574 1.00 72.44 174 TYR A O 1
ATOM 1405 N N . LYS A 1 175 ? -1.324 -10.059 -4.740 1.00 73.56 175 LYS A N 1
ATOM 1406 C CA . LYS A 1 175 ? -0.594 -10.078 -6.016 1.00 73.56 175 LYS A CA 1
ATOM 1407 C C . LYS A 1 175 ? -0.385 -8.695 -6.638 1.00 73.56 175 LYS A C 1
ATOM 1409 O O . LYS A 1 175 ? 0.489 -8.550 -7.483 1.00 73.56 175 LYS A O 1
ATOM 1414 N N . PHE A 1 176 ? -1.193 -7.714 -6.244 1.00 80.94 176 PHE A N 1
ATOM 1415 C CA . PHE A 1 176 ? -1.107 -6.326 -6.676 1.00 80.94 176 PHE A CA 1
ATOM 1416 C C . PHE A 1 176 ? -1.116 -5.440 -5.441 1.00 80.94 176 PHE A C 1
ATOM 1418 O O . PHE A 1 176 ? -1.882 -5.686 -4.507 1.00 80.94 176 PHE A O 1
ATOM 1425 N N . ALA A 1 177 ? -0.254 -4.433 -5.431 1.00 81.25 177 ALA A N 1
ATOM 1426 C CA . ALA A 1 177 ? -0.139 -3.500 -4.329 1.00 81.25 177 ALA A CA 1
ATOM 1427 C C . ALA A 1 177 ? 0.358 -2.132 -4.800 1.00 81.25 177 ALA A C 1
ATOM 1429 O O . ALA A 1 177 ? 0.909 -1.988 -5.891 1.00 81.25 177 ALA A O 1
ATOM 1430 N N . ARG A 1 178 ? 0.183 -1.122 -3.952 1.00 85.00 178 ARG A N 1
ATOM 1431 C CA . ARG A 1 178 ? 0.878 0.155 -4.089 1.00 85.00 178 ARG A CA 1
ATOM 1432 C C . ARG A 1 178 ? 1.548 0.568 -2.794 1.00 85.00 178 ARG A C 1
ATOM 1434 O O . ARG A 1 178 ? 1.016 0.320 -1.711 1.00 85.00 178 ARG A O 1
ATOM 1441 N N . THR A 1 179 ? 2.694 1.225 -2.919 1.00 76.38 179 THR A N 1
ATOM 1442 C CA . THR A 1 179 ? 3.505 1.686 -1.786 1.00 76.38 179 THR A CA 1
ATOM 1443 C C . THR A 1 179 ? 4.299 2.917 -2.190 1.00 76.38 179 THR A C 1
ATOM 1445 O O . THR A 1 179 ? 4.650 3.080 -3.359 1.00 76.38 179 THR A O 1
ATOM 1448 N N . PHE A 1 180 ? 4.577 3.779 -1.218 1.00 79.12 180 PHE A N 1
ATOM 1449 C CA . PHE A 1 180 ? 5.534 4.866 -1.372 1.00 79.12 180 PHE A CA 1
ATOM 1450 C C . PHE A 1 180 ? 6.959 4.316 -1.352 1.00 79.12 180 PHE A C 1
ATOM 1452 O O . PHE A 1 180 ? 7.322 3.527 -0.472 1.00 79.12 180 PHE A O 1
ATOM 1459 N N . VAL A 1 181 ? 7.743 4.696 -2.355 1.00 84.12 181 VAL A N 1
ATOM 1460 C CA . VAL A 1 181 ? 9.132 4.270 -2.498 1.00 84.12 181 VAL A CA 1
ATOM 1461 C C . VAL A 1 181 ? 9.999 5.434 -2.948 1.00 84.12 181 VAL A C 1
ATOM 1463 O O . VAL A 1 181 ? 9.551 6.300 -3.696 1.00 84.12 181 VAL A O 1
ATOM 1466 N N . HIS A 1 182 ? 11.260 5.381 -2.541 1.00 84.44 182 HIS A N 1
ATOM 1467 C CA . HIS A 1 182 ? 12.324 6.203 -3.082 1.00 84.44 182 HIS A CA 1
ATOM 1468 C C . HIS A 1 182 ? 13.059 5.421 -4.175 1.00 84.44 182 HIS A C 1
ATOM 1470 O O . HIS A 1 182 ? 13.618 4.351 -3.927 1.00 84.44 182 HIS A O 1
ATOM 1476 N N . PHE A 1 183 ? 13.057 5.919 -5.401 1.00 87.56 183 PHE A N 1
ATOM 1477 C CA . PHE A 1 183 ? 13.689 5.277 -6.541 1.00 87.56 183 PHE A CA 1
ATOM 1478 C C . PHE A 1 183 ? 15.122 5.758 -6.707 1.00 87.56 183 PHE A C 1
ATOM 1480 O O . PHE A 1 183 ? 15.379 6.908 -7.051 1.00 87.56 183 PHE A O 1
ATOM 1487 N N . LYS A 1 184 ? 16.068 4.842 -6.498 1.00 88.44 184 LYS A N 1
ATOM 1488 C CA . LYS A 1 184 ? 17.502 5.151 -6.499 1.00 88.44 184 LYS A CA 1
ATOM 1489 C C . LYS A 1 184 ? 18.049 5.432 -7.901 1.00 88.44 184 LYS A C 1
ATOM 1491 O O . LYS A 1 184 ? 19.116 6.027 -8.030 1.00 88.44 184 LYS A O 1
ATOM 1496 N N . GLY A 1 185 ? 17.345 4.984 -8.940 1.00 82.56 185 GLY A N 1
ATOM 1497 C CA . GLY A 1 185 ? 17.845 5.045 -10.305 1.00 82.56 185 GLY A CA 1
ATOM 1498 C C . GLY A 1 185 ? 18.890 3.978 -10.619 1.00 82.56 185 GLY A C 1
ATOM 1499 O O . GLY A 1 185 ? 19.145 3.056 -9.838 1.00 82.56 185 GLY A O 1
ATOM 1500 N N . GLY A 1 186 ? 19.496 4.098 -11.799 1.00 88.62 186 GLY A N 1
ATOM 1501 C CA . GLY A 1 186 ? 20.425 3.101 -12.329 1.00 88.62 186 GLY A CA 1
ATOM 1502 C C . GLY A 1 186 ? 19.703 1.857 -12.853 1.00 88.62 186 GLY A C 1
ATOM 1503 O O . GLY A 1 186 ? 19.075 1.102 -12.107 1.00 88.62 186 GLY A O 1
ATOM 1504 N N . TYR A 1 187 ? 19.812 1.638 -14.161 1.00 93.94 187 TYR A N 1
ATOM 1505 C CA . TYR A 1 187 ? 19.154 0.540 -14.862 1.00 93.94 187 TYR A CA 1
ATOM 1506 C C . TYR A 1 187 ? 20.160 -0.560 -15.186 1.00 93.94 187 TYR A C 1
ATOM 1508 O O . TYR A 1 187 ? 21.285 -0.287 -15.607 1.00 93.94 187 TYR A O 1
ATOM 1516 N N . SER A 1 188 ? 19.744 -1.809 -15.006 1.00 96.31 188 SER A N 1
ATOM 1517 C CA . SER A 1 188 ? 20.498 -2.978 -15.457 1.00 96.31 188 SER A CA 1
ATOM 1518 C C . SER A 1 188 ? 19.599 -3.924 -16.232 1.00 96.31 188 SER A C 1
ATOM 1520 O O . SER A 1 188 ? 18.398 -4.009 -15.962 1.00 96.31 188 SER A O 1
ATOM 1522 N N . ASP A 1 189 ? 20.187 -4.621 -17.197 1.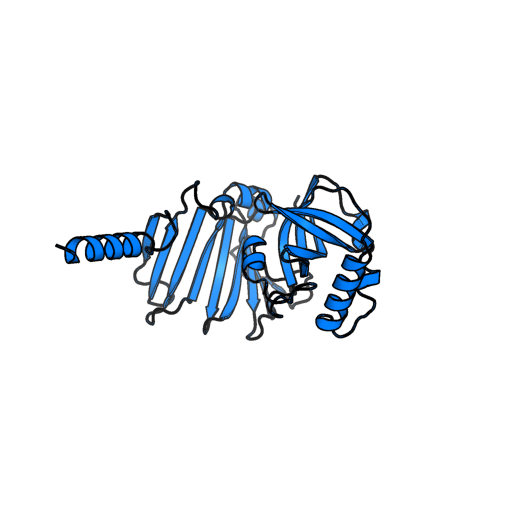00 96.88 189 ASP A N 1
ATOM 1523 C CA . ASP A 1 189 ? 19.472 -5.610 -17.992 1.00 96.88 189 ASP A CA 1
ATOM 1524 C C . ASP A 1 189 ? 18.987 -6.772 -17.111 1.00 96.88 189 ASP A C 1
ATOM 1526 O O . ASP A 1 189 ? 19.586 -7.103 -16.077 1.00 96.88 189 ASP A O 1
ATOM 1530 N N . LEU A 1 190 ? 17.879 -7.382 -17.529 1.00 95.38 190 LEU A N 1
ATOM 1531 C CA . LEU A 1 190 ? 17.366 -8.611 -16.930 1.00 95.38 190 LEU A CA 1
ATOM 1532 C C . LEU A 1 190 ? 18.238 -9.796 -17.362 1.00 95.38 190 LEU A C 1
ATOM 1534 O O . LEU A 1 190 ? 18.689 -9.846 -18.506 1.00 95.38 190 LEU A O 1
ATOM 1538 N N . ASN A 1 191 ? 18.468 -10.749 -16.461 1.00 94.44 191 ASN A N 1
ATOM 1539 C CA . ASN A 1 191 ? 19.090 -12.025 -16.817 1.00 94.44 191 ASN A CA 1
ATOM 1540 C C . ASN A 1 191 ? 18.032 -13.077 -17.216 1.00 94.44 191 ASN A C 1
ATOM 1542 O O . ASN A 1 191 ? 16.831 -12.855 -17.057 1.00 94.44 191 ASN A O 1
ATOM 1546 N N . ASP A 1 192 ? 18.487 -14.224 -17.727 1.00 91.94 192 ASP A N 1
ATOM 1547 C CA . ASP A 1 192 ? 17.602 -15.291 -18.217 1.00 91.94 192 ASP A CA 1
ATOM 1548 C C . ASP A 1 192 ? 16.660 -15.834 -17.122 1.00 91.94 192 ASP A C 1
ATOM 1550 O O . ASP A 1 192 ? 15.472 -16.027 -17.384 1.00 91.94 192 ASP A O 1
ATOM 1554 N N . ASP A 1 193 ? 17.150 -15.996 -15.887 1.00 89.56 193 ASP A N 1
ATOM 1555 C CA . ASP A 1 193 ? 16.357 -16.496 -14.752 1.00 89.56 193 ASP A CA 1
ATOM 1556 C C . ASP A 1 193 ? 15.229 -15.514 -14.374 1.00 89.56 193 ASP A C 1
ATOM 1558 O O . ASP A 1 193 ? 14.099 -15.905 -14.074 1.00 89.56 193 ASP A O 1
ATOM 1562 N N . GLU A 1 194 ? 15.507 -14.209 -14.423 1.00 91.88 194 GLU A N 1
ATOM 1563 C CA . GLU A 1 194 ? 14.529 -13.152 -14.147 1.00 91.88 194 GLU A CA 1
ATOM 1564 C C . GLU A 1 194 ? 13.460 -13.073 -15.243 1.00 91.88 194 GLU A C 1
ATOM 1566 O O . GLU A 1 194 ? 12.273 -12.914 -14.947 1.00 91.88 194 GLU A O 1
ATOM 1571 N N . ILE A 1 195 ? 13.867 -13.217 -16.506 1.00 91.38 195 ILE A N 1
ATOM 1572 C CA . ILE A 1 195 ? 12.964 -13.278 -17.664 1.00 91.38 195 ILE A CA 1
ATOM 1573 C C . ILE A 1 195 ? 12.021 -14.482 -17.531 1.00 91.38 195 ILE A C 1
ATOM 1575 O O . ILE A 1 195 ? 10.808 -14.348 -17.738 1.00 91.38 195 ILE A O 1
ATOM 1579 N N . GLU A 1 196 ? 12.546 -15.647 -17.146 1.00 88.12 196 GLU A N 1
ATOM 1580 C CA . GLU A 1 196 ? 11.746 -16.850 -16.905 1.00 88.12 196 GLU A CA 1
ATOM 1581 C C . GLU A 1 196 ? 10.752 -16.645 -15.750 1.00 88.12 196 GLU A C 1
ATOM 1583 O O . GLU A 1 196 ? 9.559 -16.931 -15.905 1.00 88.12 196 GLU A O 1
ATOM 1588 N N . ALA A 1 197 ? 11.196 -16.071 -14.628 1.00 87.00 197 ALA A N 1
ATOM 1589 C CA . ALA A 1 197 ? 10.343 -15.803 -13.471 1.00 87.00 197 ALA A CA 1
ATOM 1590 C C . ALA A 1 197 ? 9.186 -14.841 -13.797 1.00 87.00 197 ALA A C 1
ATOM 1592 O O . ALA A 1 197 ? 8.029 -15.122 -13.466 1.00 87.00 197 ALA A O 1
ATOM 1593 N N . ILE A 1 198 ? 9.464 -13.738 -14.504 1.00 88.38 198 ILE A N 1
ATOM 1594 C CA . IL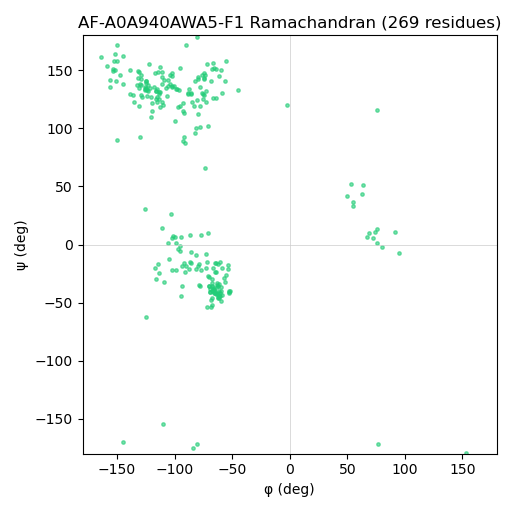E A 1 198 ? 8.436 -12.782 -14.949 1.00 88.38 198 ILE A CA 1
ATOM 1595 C C . ILE A 1 198 ? 7.440 -13.465 -15.896 1.00 88.38 198 ILE A C 1
ATOM 1597 O O . ILE A 1 198 ? 6.227 -13.269 -15.773 1.00 88.38 198 ILE A O 1
ATOM 1601 N N . SER A 1 199 ? 7.930 -14.301 -16.814 1.00 85.75 199 SER A N 1
ATOM 1602 C CA . SER A 1 199 ? 7.083 -15.060 -17.742 1.00 85.75 199 SER A CA 1
ATOM 1603 C C . SER A 1 199 ? 6.145 -16.013 -16.997 1.00 85.75 199 SER A C 1
ATOM 1605 O O . SER A 1 199 ? 4.943 -16.061 -17.279 1.00 85.75 199 SER A O 1
ATOM 1607 N N . TYR A 1 200 ? 6.667 -16.732 -16.000 1.00 81.56 200 TYR A N 1
ATOM 1608 C CA . TYR A 1 200 ? 5.886 -17.633 -15.155 1.00 81.56 200 TYR A CA 1
ATOM 1609 C C . 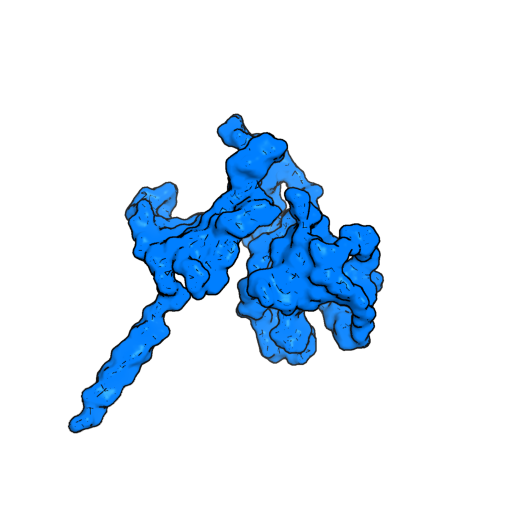TYR A 1 200 ? 4.826 -16.886 -14.333 1.00 81.56 200 TYR A C 1
ATOM 1611 O O . TYR A 1 200 ? 3.669 -17.323 -14.256 1.00 81.56 200 TYR A O 1
ATOM 1619 N N . PHE A 1 201 ? 5.184 -15.729 -13.770 1.00 80.44 201 PHE A N 1
ATOM 1620 C CA . PHE A 1 201 ? 4.243 -14.858 -13.069 1.00 80.44 201 PHE A CA 1
ATOM 1621 C C . PHE A 1 201 ? 3.103 -14.408 -13.993 1.00 80.44 201 PHE A C 1
ATOM 1623 O O . PHE A 1 201 ? 1.928 -14.559 -13.645 1.00 80.44 201 PHE A O 1
ATOM 1630 N N . GLY A 1 202 ? 3.430 -13.929 -15.197 1.00 78.31 202 GLY A N 1
ATOM 1631 C CA . GLY A 1 202 ? 2.439 -13.507 -16.188 1.00 78.31 202 GLY A CA 1
ATOM 1632 C C . GLY A 1 202 ? 1.502 -14.639 -16.613 1.00 78.31 202 GLY A C 1
ATOM 1633 O O . GLY A 1 202 ? 0.284 -14.449 -16.681 1.00 78.31 202 GLY A O 1
ATOM 1634 N N . TYR A 1 203 ? 2.038 -15.845 -16.814 1.00 75.06 203 TYR A N 1
ATOM 1635 C CA . TYR A 1 203 ? 1.235 -17.024 -17.138 1.00 75.06 203 TYR A CA 1
ATOM 1636 C C . TYR A 1 203 ? 0.243 -17.376 -16.020 1.00 75.06 203 TYR A C 1
ATOM 1638 O O . TYR A 1 203 ? -0.935 -17.623 -16.291 1.00 75.06 203 TYR A O 1
ATOM 1646 N N . THR A 1 204 ? 0.709 -17.358 -14.770 1.00 72.94 204 THR A N 1
ATOM 1647 C CA . THR A 1 204 ? -0.055 -17.818 -13.602 1.00 72.94 204 THR A CA 1
ATOM 1648 C C . THR A 1 204 ? -1.096 -16.798 -13.134 1.00 72.94 204 THR A C 1
ATOM 1650 O O . THR A 1 204 ? -2.182 -17.184 -12.701 1.00 72.94 204 THR A O 1
ATOM 1653 N N . PHE A 1 205 ? -0.803 -15.496 -13.228 1.00 66.75 205 PHE A N 1
ATOM 1654 C CA . PHE A 1 205 ? -1.610 -14.456 -12.575 1.00 66.75 205 PHE A CA 1
ATOM 1655 C C . PHE A 1 205 ? -2.292 -13.462 -13.519 1.00 66.75 205 PHE A C 1
ATOM 1657 O O . PHE A 1 205 ? -3.283 -12.848 -13.113 1.00 66.75 205 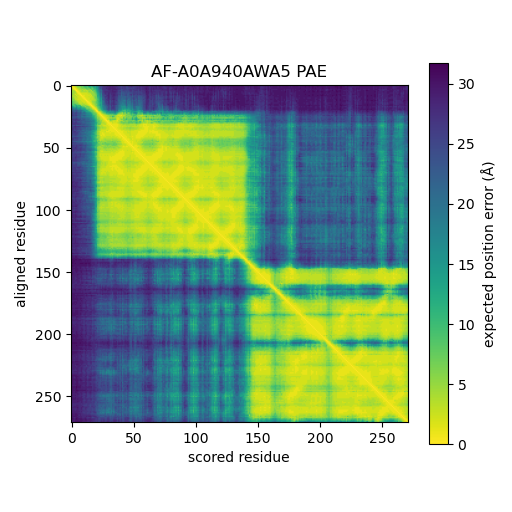PHE A O 1
ATOM 1664 N N . ALA A 1 206 ? -1.825 -13.318 -14.764 1.00 61.56 206 ALA A N 1
ATOM 1665 C CA . ALA A 1 206 ? -2.368 -12.358 -15.731 1.00 61.56 206 ALA A CA 1
ATOM 1666 C C . ALA A 1 206 ? -3.280 -13.004 -16.794 1.00 61.56 206 ALA A C 1
ATOM 1668 O O . ALA A 1 206 ? -3.416 -12.472 -17.893 1.00 61.56 206 ALA A O 1
ATOM 1669 N N . ASN A 1 207 ? -3.919 -14.140 -16.474 1.00 58.41 207 ASN A N 1
ATOM 1670 C CA . ASN A 1 207 ? -4.811 -14.879 -17.381 1.00 58.41 207 ASN A CA 1
ATOM 1671 C C . ASN A 1 207 ? -4.159 -15.197 -18.739 1.00 58.41 207 ASN A C 1
ATOM 1673 O O . ASN A 1 207 ? -4.732 -14.921 -19.792 1.00 58.41 207 ASN A O 1
ATOM 1677 N N . SER A 1 208 ? -2.965 -15.799 -18.711 1.00 52.81 208 SER A N 1
ATOM 1678 C CA . SER A 1 208 ? -2.298 -16.301 -19.918 1.00 52.81 208 SER A CA 1
ATOM 1679 C C . SER A 1 208 ? -1.944 -15.209 -20.934 1.00 52.81 208 SER A C 1
ATOM 1681 O O . SER A 1 208 ? -2.130 -15.408 -22.133 1.00 52.81 208 SER A O 1
ATOM 1683 N N . ASN A 1 209 ? -1.415 -14.067 -20.483 1.00 60.56 209 ASN A N 1
ATOM 1684 C CA . ASN A 1 209 ? -0.708 -13.145 -21.372 1.00 60.56 209 ASN A CA 1
ATOM 1685 C C . ASN A 1 209 ? 0.795 -13.497 -21.381 1.00 60.56 209 ASN A C 1
ATOM 1687 O O . ASN A 1 209 ? 1.547 -12.944 -20.577 1.00 60.56 209 ASN A O 1
ATOM 1691 N N . PRO A 1 210 ? 1.255 -14.427 -22.246 1.00 60.03 210 PRO A N 1
ATOM 1692 C CA . PRO A 1 210 ? 2.659 -14.845 -22.293 1.00 60.03 210 PRO A CA 1
ATOM 1693 C C . PRO A 1 210 ? 3.608 -13.700 -22.670 1.00 60.03 210 PRO A C 1
ATOM 1695 O O . PRO A 1 210 ? 4.798 -13.783 -22.398 1.00 60.03 210 PRO A O 1
ATOM 1698 N N . ASN A 1 211 ? 3.083 -12.608 -23.228 1.00 71.88 211 ASN A N 1
ATOM 1699 C CA . ASN A 1 211 ? 3.871 -11.458 -23.662 1.00 71.88 211 ASN A CA 1
ATOM 1700 C C . ASN A 1 211 ? 4.107 -10.450 -22.525 1.00 71.88 211 ASN A C 1
ATOM 1702 O O . ASN A 1 211 ? 4.580 -9.344 -22.767 1.00 71.88 211 ASN A O 1
ATOM 1706 N N . MET A 1 212 ? 3.750 -10.784 -21.276 1.00 75.19 212 MET A N 1
ATOM 1707 C CA . MET A 1 212 ? 3.976 -9.884 -20.142 1.00 75.19 212 MET A CA 1
ATOM 1708 C C . MET A 1 212 ? 5.469 -9.595 -19.947 1.00 75.19 212 MET A C 1
ATOM 1710 O O . MET A 1 212 ? 5.823 -8.475 -19.598 1.00 75.19 212 MET A O 1
ATOM 1714 N N . VAL A 1 213 ? 6.338 -10.570 -20.235 1.00 80.31 213 VAL A N 1
ATOM 1715 C CA . VAL A 1 213 ? 7.794 -10.396 -20.166 1.00 80.31 213 VAL A CA 1
ATOM 1716 C C . VAL A 1 213 ? 8.309 -9.360 -21.163 1.00 80.31 213 VAL A C 1
ATOM 1718 O O . VAL A 1 213 ? 9.211 -8.601 -20.831 1.00 80.31 213 VAL A O 1
ATOM 1721 N N . ASP A 1 214 ? 7.678 -9.235 -22.335 1.00 85.81 214 ASP A N 1
ATOM 1722 C CA . ASP A 1 214 ? 8.098 -8.278 -23.363 1.00 85.81 214 ASP A CA 1
ATOM 1723 C C . ASP A 1 214 ? 7.951 -6.826 -22.902 1.00 85.81 214 ASP A C 1
ATOM 1725 O O . ASP A 1 214 ? 8.655 -5.948 -23.413 1.00 85.81 214 ASP A O 1
ATOM 1729 N N . LEU A 1 215 ? 7.061 -6.586 -21.930 1.00 89.19 215 LEU A N 1
ATOM 1730 C CA . LEU A 1 215 ? 6.845 -5.278 -21.324 1.00 89.19 215 LEU A CA 1
ATOM 1731 C C . LEU A 1 215 ? 8.031 -4.858 -20.456 1.00 89.19 215 LEU A C 1
ATOM 1733 O O . LEU A 1 215 ? 8.341 -3.672 -20.425 1.00 89.19 215 LEU A O 1
ATOM 1737 N N . TYR A 1 216 ? 8.686 -5.795 -19.765 1.00 92.94 216 TYR A N 1
ATOM 1738 C CA . TYR A 1 216 ? 9.744 -5.513 -18.794 1.00 92.94 216 TYR A CA 1
ATOM 1739 C C . TYR A 1 216 ? 11.121 -5.569 -19.458 1.00 92.94 216 TYR A C 1
ATOM 1741 O O . TYR A 1 216 ? 11.504 -6.586 -20.029 1.00 92.94 216 TYR A O 1
ATOM 1749 N N . LYS A 1 217 ? 11.881 -4.470 -19.392 1.00 93.50 217 LYS A N 1
ATOM 1750 C CA . LYS A 1 217 ? 13.176 -4.357 -20.098 1.00 93.50 217 LYS A CA 1
ATOM 1751 C C . LYS A 1 217 ? 14.384 -4.370 -19.191 1.00 93.50 217 LYS A C 1
ATOM 1753 O O . LYS A 1 217 ? 15.441 -4.846 -19.587 1.00 93.50 217 LYS A O 1
ATOM 1758 N N . CYS A 1 218 ? 14.237 -3.833 -17.994 1.00 95.56 218 CYS A N 1
ATOM 1759 C CA . CYS A 1 218 ? 15.346 -3.672 -17.077 1.00 95.56 218 CYS A CA 1
ATOM 1760 C C . CYS A 1 218 ? 14.862 -3.745 -15.637 1.00 95.56 218 CYS A C 1
ATOM 1762 O O . CYS A 1 218 ? 13.661 -3.719 -15.344 1.00 95.56 218 CYS A O 1
ATOM 1764 N N . LYS A 1 219 ? 15.831 -3.776 -14.732 1.00 96.50 219 LYS A N 1
ATOM 1765 C CA . LYS A 1 219 ? 15.617 -3.668 -13.298 1.00 96.50 219 LYS A CA 1
ATOM 1766 C C . LYS A 1 219 ? 16.381 -2.501 -12.703 1.00 96.50 219 LYS A C 1
ATOM 1768 O O . LYS A 1 219 ? 17.417 -2.086 -13.227 1.00 96.50 219 LYS A O 1
ATOM 1773 N N . SER A 1 220 ? 15.874 -2.021 -11.580 1.00 96.38 220 SER A N 1
ATOM 1774 C CA . SER A 1 220 ? 16.509 -1.011 -10.741 1.00 96.38 220 SER A CA 1
ATOM 1775 C C . SER A 1 220 ? 16.219 -1.293 -9.262 1.00 96.38 220 SER A C 1
ATOM 1777 O O . SER A 1 220 ? 15.699 -2.360 -8.910 1.00 96.38 220 SER A O 1
ATOM 1779 N N . THR A 1 221 ? 16.563 -0.340 -8.402 1.00 96.50 221 THR A N 1
ATOM 1780 C CA . THR A 1 221 ? 16.404 -0.423 -6.954 1.00 96.50 221 THR A CA 1
ATOM 1781 C C . THR A 1 221 ? 15.421 0.632 -6.462 1.00 96.50 221 THR A C 1
ATOM 1783 O O . THR A 1 221 ? 15.623 1.830 -6.659 1.00 96.50 221 THR A O 1
ATOM 1786 N N . ALA A 1 222 ? 14.395 0.177 -5.749 1.00 91.75 222 ALA A N 1
ATOM 1787 C CA . ALA A 1 222 ? 13.568 1.028 -4.906 1.00 91.75 222 ALA A CA 1
ATOM 1788 C C . ALA A 1 222 ? 13.970 0.859 -3.442 1.00 91.75 222 ALA A C 1
ATOM 1790 O O . ALA A 1 222 ? 14.360 -0.226 -3.011 1.00 91.75 222 ALA A O 1
ATOM 1791 N N . ILE A 1 223 ? 13.853 1.931 -2.673 1.00 88.44 223 ILE A N 1
ATOM 1792 C CA . ILE A 1 223 ? 14.090 1.959 -1.239 1.00 88.44 223 ILE A CA 1
ATOM 1793 C C . ILE A 1 223 ? 12.756 2.233 -0.553 1.00 88.44 223 ILE A C 1
ATOM 1795 O O . ILE A 1 223 ? 12.038 3.167 -0.903 1.00 88.44 223 ILE A O 1
ATOM 1799 N N . SER A 1 224 ? 12.419 1.414 0.434 1.00 82.44 224 SER A N 1
ATOM 1800 C CA . SER A 1 224 ? 11.286 1.648 1.328 1.00 82.44 224 SER A CA 1
ATOM 1801 C C . SER A 1 224 ? 11.672 1.146 2.709 1.00 82.44 224 SER A C 1
ATOM 1803 O O . SER A 1 224 ? 12.309 0.097 2.815 1.00 82.44 224 SER A O 1
ATOM 1805 N N . GLU A 1 225 ? 11.336 1.888 3.764 1.00 74.06 225 GLU A N 1
ATOM 1806 C CA . GLU A 1 225 ? 11.650 1.481 5.147 1.00 74.06 225 GLU A CA 1
ATOM 1807 C C . GLU A 1 225 ? 13.162 1.203 5.345 1.00 74.06 225 GLU A C 1
ATOM 1809 O O . GLU A 1 225 ? 13.558 0.229 5.986 1.00 74.06 225 GLU A O 1
ATOM 1814 N N . GLY A 1 226 ? 14.026 1.992 4.688 1.00 75.50 226 GLY A N 1
ATOM 1815 C CA . GLY A 1 226 ? 15.488 1.827 4.724 1.00 75.50 226 GLY A CA 1
ATOM 1816 C C . GLY A 1 226 ? 16.026 0.551 4.058 1.00 75.50 226 GLY A C 1
ATOM 1817 O O . GLY A 1 226 ? 17.225 0.278 4.141 1.00 75.50 226 GLY A O 1
ATOM 1818 N N . LYS A 1 227 ? 15.169 -0.234 3.396 1.00 86.38 227 LYS A N 1
ATOM 1819 C CA . LYS A 1 227 ? 15.514 -1.492 2.728 1.00 86.38 227 LYS A CA 1
ATOM 1820 C C . LYS A 1 227 ? 15.458 -1.345 1.211 1.00 86.38 227 LYS A C 1
ATOM 1822 O O . LYS A 1 227 ? 14.570 -0.687 0.678 1.00 86.38 227 LYS A O 1
ATOM 1827 N N . GLU A 1 228 ? 16.403 -1.983 0.523 1.00 94.31 228 GLU A N 1
ATOM 1828 C CA . GLU A 1 228 ? 16.452 -2.038 -0.939 1.00 94.31 228 GLU A CA 1
ATOM 1829 C C . GLU A 1 228 ? 15.620 -3.210 -1.482 1.00 94.31 228 GLU A C 1
ATOM 1831 O O . GLU A 1 228 ? 15.743 -4.347 -1.017 1.00 94.31 228 GLU A O 1
ATOM 1836 N N . TYR A 1 229 ? 14.818 -2.927 -2.506 1.00 95.00 229 TYR A N 1
ATOM 1837 C CA . TYR A 1 229 ? 13.982 -3.875 -3.233 1.00 95.00 229 TYR A CA 1
ATOM 1838 C C . TYR A 1 229 ? 14.300 -3.811 -4.724 1.00 95.00 229 TYR A C 1
ATOM 1840 O O . TYR A 1 229 ? 14.494 -2.730 -5.287 1.00 95.00 229 TYR A O 1
ATOM 1848 N N . THR A 1 230 ? 14.323 -4.970 -5.379 1.00 96.38 230 THR A N 1
ATOM 1849 C CA . THR A 1 230 ? 14.454 -5.041 -6.836 1.00 96.38 230 THR A CA 1
ATOM 1850 C C . THR A 1 230 ? 13.123 -4.687 -7.485 1.00 96.38 230 THR A C 1
ATOM 1852 O O . THR A 1 230 ? 12.079 -5.236 -7.125 1.00 96.38 230 THR A O 1
ATOM 1855 N N . VAL A 1 231 ? 13.174 -3.782 -8.460 1.00 96.06 231 VAL A N 1
ATOM 1856 C CA . VAL A 1 231 ? 12.013 -3.365 -9.246 1.00 96.06 231 VAL A CA 1
ATOM 1857 C C . VAL A 1 231 ? 12.256 -3.679 -10.710 1.00 96.06 231 VAL A C 1
ATOM 1859 O O . VAL A 1 231 ? 13.218 -3.179 -11.289 1.00 96.06 231 VAL A O 1
ATOM 1862 N N . TYR A 1 232 ? 11.377 -4.474 -11.311 1.00 96.00 232 TYR A N 1
ATOM 1863 C CA . TYR A 1 232 ? 11.318 -4.680 -12.753 1.00 96.00 232 TYR A CA 1
ATOM 1864 C C . TYR A 1 232 ? 10.465 -3.594 -13.391 1.00 96.00 232 TYR A C 1
ATOM 1866 O O . TYR A 1 232 ? 9.345 -3.335 -12.948 1.00 96.00 232 TYR A O 1
ATOM 1874 N N . ILE A 1 233 ? 10.999 -2.963 -14.434 1.00 94.56 233 ILE A N 1
ATOM 1875 C CA . ILE A 1 233 ? 10.445 -1.741 -15.016 1.00 94.56 233 ILE A CA 1
ATOM 1876 C C . ILE A 1 233 ? 9.970 -2.013 -16.437 1.00 94.56 233 ILE A C 1
ATOM 1878 O O . ILE A 1 233 ? 10.684 -2.617 -17.246 1.00 94.56 233 ILE A O 1
ATOM 1882 N N . GLN A 1 234 ? 8.761 -1.540 -16.737 1.00 92.38 234 GLN A N 1
ATOM 1883 C CA . GLN A 1 234 ? 8.212 -1.609 -18.082 1.00 92.38 234 GLN A CA 1
ATOM 1884 C C . GLN A 1 234 ? 8.867 -0.585 -19.014 1.00 92.38 234 GLN A C 1
ATOM 1886 O O . GLN A 1 234 ? 9.112 0.554 -18.616 1.00 92.38 234 GLN A O 1
ATOM 1891 N N . GLU A 1 235 ? 9.082 -0.957 -20.277 1.00 90.12 235 GLU A N 1
ATOM 1892 C CA . GLU A 1 235 ? 9.674 -0.085 -21.303 1.00 90.12 235 GLU A CA 1
ATOM 1893 C C . GLU A 1 235 ? 8.954 1.263 -21.413 1.00 90.12 235 GLU A C 1
ATOM 1895 O O . GLU A 1 235 ? 9.585 2.311 -21.534 1.00 90.12 235 GLU A O 1
ATOM 1900 N N . SER A 1 236 ? 7.624 1.238 -21.321 1.00 86.50 236 SER A N 1
ATOM 1901 C CA . SER A 1 236 ? 6.759 2.415 -21.417 1.00 86.50 236 SER A CA 1
ATOM 1902 C C . SER A 1 236 ? 6.950 3.419 -20.279 1.00 86.50 236 SER A C 1
ATOM 1904 O O . SER A 1 236 ? 6.627 4.591 -20.460 1.00 86.50 236 SER A O 1
ATOM 1906 N N . LEU A 1 237 ? 7.460 2.987 -19.122 1.00 87.88 237 LEU A N 1
ATOM 1907 C CA . LEU A 1 237 ? 7.640 3.832 -17.938 1.00 87.88 237 LEU A CA 1
ATOM 1908 C C . LEU A 1 237 ? 9.023 4.491 -17.894 1.00 87.88 237 LEU A C 1
ATOM 1910 O O . LEU A 1 237 ? 9.172 5.550 -17.288 1.00 87.88 237 LEU A O 1
ATOM 1914 N N . LEU A 1 238 ? 10.019 3.902 -18.563 1.00 88.44 238 LEU A N 1
ATOM 1915 C CA . LEU A 1 238 ? 11.412 4.357 -18.525 1.00 88.44 238 LEU A CA 1
ATOM 1916 C C . LEU A 1 238 ? 11.628 5.839 -18.857 1.00 88.44 238 LEU A C 1
ATOM 1918 O O . LEU A 1 238 ? 12.404 6.474 -18.147 1.00 88.44 238 LEU A O 1
ATOM 1922 N N . PRO A 1 239 ? 10.964 6.437 -19.868 1.00 89.81 239 PRO A N 1
ATOM 1923 C CA . PRO A 1 239 ? 11.180 7.847 -20.197 1.00 89.81 239 PRO A CA 1
ATOM 1924 C C . PRO A 1 239 ? 10.767 8.825 -19.091 1.00 89.81 239 PRO A C 1
ATOM 1926 O O . PRO A 1 239 ? 11.127 9.999 -19.157 1.00 89.81 239 PRO A O 1
ATOM 1929 N N . TYR A 1 240 ? 9.978 8.361 -18.123 1.00 84.62 240 TYR A N 1
ATOM 1930 C CA . TYR A 1 240 ? 9.394 9.181 -17.067 1.00 84.62 240 TYR A CA 1
ATOM 1931 C C . TYR A 1 240 ? 10.091 8.987 -15.717 1.00 84.62 240 TYR A C 1
ATOM 1933 O O . TYR A 1 240 ? 9.878 9.779 -14.806 1.00 84.62 240 TYR A O 1
ATOM 1941 N N . LEU A 1 241 ? 10.927 7.956 -15.580 1.00 84.56 241 LEU A N 1
ATOM 1942 C CA . LEU A 1 241 ? 11.653 7.680 -14.347 1.00 84.56 241 LEU A CA 1
ATOM 1943 C C . LEU A 1 241 ? 12.943 8.495 -14.281 1.00 84.56 241 LEU A C 1
ATOM 1945 O O . LEU A 1 241 ? 13.817 8.392 -15.146 1.00 84.56 241 LEU A O 1
ATOM 1949 N N . GLN A 1 242 ? 13.061 9.291 -13.224 1.00 85.69 242 GLN A N 1
ATOM 1950 C CA . GLN A 1 242 ? 14.271 10.035 -12.892 1.00 85.69 242 GLN A CA 1
ATOM 1951 C C . GLN A 1 242 ? 15.001 9.324 -11.758 1.00 85.69 242 GLN A C 1
ATOM 1953 O O . GLN A 1 242 ? 14.364 8.752 -10.875 1.00 85.69 242 GLN A O 1
ATOM 1958 N N . ASP A 1 243 ? 16.331 9.364 -11.785 1.00 88.94 243 ASP A N 1
ATOM 1959 C CA . ASP A 1 243 ? 17.133 8.916 -10.651 1.00 88.94 243 ASP A CA 1
ATOM 1960 C C . ASP A 1 243 ? 16.815 9.788 -9.421 1.00 88.94 243 ASP A C 1
ATOM 1962 O O . ASP A 1 243 ? 16.609 10.995 -9.563 1.00 88.94 243 ASP A O 1
ATOM 1966 N N . ASP A 1 244 ? 16.835 9.183 -8.231 1.00 85.50 244 ASP A N 1
ATOM 1967 C CA . ASP A 1 244 ? 16.677 9.869 -6.937 1.00 85.50 244 ASP A CA 1
ATOM 1968 C C . ASP A 1 244 ? 15.296 10.544 -6.771 1.00 85.50 244 ASP A C 1
ATOM 1970 O O . ASP A 1 244 ? 15.192 11.731 -6.464 1.00 85.50 244 ASP A O 1
ATOM 1974 N N . MET A 1 245 ? 14.216 9.785 -7.004 1.00 81.94 245 MET A N 1
ATOM 1975 C CA . MET A 1 245 ? 12.832 10.292 -7.003 1.00 81.94 245 MET A CA 1
ATOM 1976 C C . MET A 1 245 ? 11.917 9.531 -6.038 1.00 81.94 245 MET A C 1
ATOM 1978 O O . MET A 1 245 ? 11.856 8.305 -6.076 1.00 81.94 245 MET A O 1
ATOM 1982 N N . ASP A 1 246 ? 11.115 10.256 -5.256 1.00 76.06 246 ASP A N 1
ATOM 1983 C CA . ASP A 1 246 ? 10.040 9.681 -4.439 1.00 76.06 246 ASP A CA 1
ATOM 1984 C C . ASP A 1 246 ? 8.727 9.592 -5.233 1.00 76.06 246 ASP A C 1
ATOM 1986 O O . ASP A 1 246 ? 8.262 10.571 -5.830 1.00 76.06 246 ASP A O 1
ATOM 1990 N N . PHE A 1 247 ? 8.094 8.418 -5.242 1.00 73.25 247 PHE A N 1
ATOM 1991 C CA . PHE A 1 247 ? 6.795 8.244 -5.888 1.00 73.25 247 PHE A CA 1
ATOM 1992 C C . PHE A 1 247 ? 5.923 7.169 -5.243 1.00 73.25 247 PHE A C 1
ATOM 1994 O O . PHE A 1 247 ? 6.380 6.238 -4.576 1.00 73.25 247 PHE A O 1
ATOM 2001 N N . LEU A 1 248 ? 4.616 7.283 -5.486 1.00 77.94 248 LEU A N 1
ATOM 2002 C CA . LEU A 1 248 ? 3.679 6.200 -5.226 1.00 77.94 248 LEU A CA 1
ATOM 2003 C C . LEU A 1 248 ? 3.769 5.200 -6.376 1.00 77.94 248 LEU A C 1
ATOM 2005 O O . LEU A 1 248 ? 3.372 5.511 -7.498 1.00 77.94 248 LEU A O 1
ATOM 2009 N N . MET A 1 249 ? 4.269 4.002 -6.097 1.00 85.81 249 MET A N 1
ATOM 2010 C CA . MET A 1 249 ? 4.410 2.935 -7.083 1.00 85.81 249 MET A CA 1
ATOM 2011 C C . MET A 1 249 ? 3.240 1.966 -6.994 1.00 85.81 249 MET A C 1
ATOM 2013 O O . MET A 1 249 ? 2.927 1.506 -5.899 1.00 85.81 249 MET A O 1
ATOM 2017 N N . ALA A 1 250 ? 2.650 1.598 -8.130 1.00 85.88 250 ALA A N 1
ATOM 2018 C CA . ALA A 1 250 ? 1.773 0.440 -8.263 1.00 85.88 250 ALA A CA 1
ATOM 2019 C C . ALA A 1 250 ? 2.545 -0.708 -8.925 1.00 85.88 250 ALA A C 1
ATOM 2021 O O . ALA A 1 250 ? 3.302 -0.495 -9.879 1.00 85.88 250 ALA A O 1
ATOM 2022 N N . TYR A 1 251 ? 2.393 -1.917 -8.391 1.00 89.50 251 TYR A N 1
ATOM 2023 C CA . TYR A 1 251 ? 3.203 -3.053 -8.808 1.00 89.50 251 TYR A CA 1
ATOM 2024 C C . TYR A 1 251 ? 2.509 -4.401 -8.595 1.00 89.50 251 TYR A C 1
ATOM 2026 O O . TYR A 1 251 ? 1.684 -4.589 -7.695 1.00 89.50 251 TYR A O 1
ATOM 2034 N N . GLY A 1 252 ? 2.876 -5.360 -9.444 1.00 88.44 252 GLY A N 1
ATOM 2035 C CA . GLY A 1 252 ? 2.691 -6.781 -9.188 1.00 88.44 252 GLY A CA 1
ATOM 2036 C C . GLY A 1 252 ? 3.730 -7.287 -8.191 1.00 88.44 252 GLY A C 1
ATOM 2037 O O . GLY A 1 252 ? 4.865 -6.809 -8.175 1.00 88.44 252 GLY A O 1
ATOM 2038 N N . VAL A 1 253 ? 3.345 -8.244 -7.353 1.00 88.19 253 VAL A N 1
ATOM 2039 C CA . VAL A 1 253 ? 4.199 -8.758 -6.280 1.00 88.19 253 VAL A CA 1
ATOM 2040 C C . VAL A 1 253 ? 4.627 -10.188 -6.584 1.00 88.19 253 VAL A C 1
ATOM 2042 O O . VAL A 1 253 ? 3.780 -11.065 -6.749 1.00 88.19 253 VAL A O 1
ATOM 2045 N N . MET A 1 254 ? 5.936 -10.429 -6.627 1.00 88.69 254 MET A N 1
ATOM 2046 C CA . MET A 1 254 ? 6.520 -11.742 -6.896 1.00 88.69 254 MET A CA 1
ATOM 2047 C C . MET A 1 254 ? 7.603 -12.054 -5.867 1.00 88.69 254 MET A C 1
ATOM 2049 O O . MET A 1 254 ? 8.346 -11.166 -5.456 1.00 88.69 254 MET A O 1
ATOM 2053 N N . GLY A 1 255 ? 7.710 -13.314 -5.451 1.00 87.19 255 GLY A N 1
ATOM 2054 C CA . GLY A 1 255 ? 8.887 -13.775 -4.729 1.00 87.19 255 GLY A CA 1
ATOM 2055 C C . GLY A 1 255 ? 9.877 -14.447 -5.677 1.00 87.19 255 GLY A C 1
ATOM 2056 O O . GLY A 1 255 ? 9.482 -15.294 -6.474 1.00 87.19 255 GLY A O 1
ATOM 2057 N N . LEU A 1 256 ? 11.154 -14.094 -5.580 1.00 86.75 256 LEU A N 1
ATOM 2058 C CA . LEU A 1 256 ? 12.242 -14.668 -6.374 1.00 86.75 256 LEU A CA 1
ATOM 2059 C C . LEU A 1 256 ? 13.415 -14.960 -5.441 1.00 86.75 256 LEU A C 1
ATOM 2061 O O . LEU A 1 256 ? 13.862 -14.065 -4.722 1.00 86.75 256 LEU A O 1
ATOM 2065 N N . ASP A 1 257 ? 13.865 -16.214 -5.390 1.00 85.00 257 ASP A N 1
ATOM 2066 C CA . ASP A 1 257 ? 14.956 -16.666 -4.509 1.00 85.00 257 ASP A CA 1
ATOM 2067 C C . ASP A 1 257 ? 14.799 -16.235 -3.035 1.00 85.00 257 ASP A C 1
ATOM 2069 O O . ASP A 1 257 ? 15.741 -15.789 -2.373 1.00 85.00 257 ASP A O 1
ATOM 2073 N N . GLY A 1 258 ? 13.572 -16.321 -2.510 1.00 82.25 258 GLY A N 1
ATOM 2074 C CA . GLY A 1 258 ? 13.259 -15.932 -1.130 1.00 82.25 258 GLY A CA 1
ATOM 2075 C C . GLY A 1 258 ? 13.233 -14.421 -0.876 1.00 82.25 258 GLY A C 1
ATOM 2076 O O . GLY A 1 258 ? 13.186 -14.003 0.281 1.00 82.25 258 GLY A O 1
ATOM 2077 N N . LYS A 1 259 ? 13.266 -13.594 -1.926 1.00 88.94 259 LYS A N 1
ATOM 2078 C CA . LYS A 1 259 ? 13.180 -12.132 -1.839 1.00 88.94 259 LYS A CA 1
ATOM 2079 C C . LYS A 1 259 ? 11.905 -11.616 -2.481 1.00 88.94 259 LYS A C 1
ATOM 2081 O O . LYS A 1 259 ? 11.428 -12.172 -3.465 1.00 88.94 259 LYS A O 1
ATOM 2086 N N . LEU A 1 260 ? 11.388 -10.517 -1.943 1.00 90.38 260 LEU A N 1
ATOM 2087 C CA . LEU A 1 260 ? 10.303 -9.765 -2.557 1.00 90.38 260 LEU A CA 1
ATOM 2088 C C . LEU A 1 260 ? 10.830 -8.965 -3.747 1.00 90.38 260 LEU A C 1
ATOM 2090 O O . LEU A 1 260 ? 11.800 -8.218 -3.614 1.00 90.38 260 LEU A O 1
ATOM 2094 N N . VAL A 1 261 ? 10.163 -9.102 -4.886 1.00 93.12 261 VAL A N 1
ATOM 2095 C CA . VAL A 1 261 ? 10.470 -8.380 -6.117 1.00 93.12 261 VAL A CA 1
ATOM 2096 C C . VAL A 1 261 ? 9.203 -7.730 -6.661 1.00 93.12 261 VAL A C 1
ATOM 2098 O O . VAL A 1 261 ? 8.101 -8.279 -6.562 1.00 93.12 261 VAL A O 1
ATOM 2101 N N . LEU A 1 262 ? 9.363 -6.524 -7.203 1.00 93.69 262 LEU A N 1
ATOM 2102 C CA . LEU A 1 262 ? 8.262 -5.634 -7.556 1.00 93.69 262 LEU A CA 1
ATOM 2103 C C . LEU A 1 262 ? 8.200 -5.488 -9.076 1.00 93.69 262 LEU A C 1
ATOM 2105 O O . LEU A 1 262 ? 9.142 -5.009 -9.700 1.00 93.69 262 LEU A O 1
ATOM 2109 N N . LEU A 1 263 ? 7.092 -5.897 -9.683 1.00 93.31 263 LEU A N 1
ATOM 2110 C CA . LEU A 1 263 ? 6.838 -5.721 -11.108 1.00 93.31 263 LEU A CA 1
ATOM 2111 C C . LEU A 1 263 ? 6.098 -4.403 -11.293 1.00 93.31 263 LEU A C 1
ATOM 2113 O O . LEU A 1 263 ? 4.874 -4.368 -11.198 1.00 93.31 263 LEU A O 1
ATOM 2117 N N . MET A 1 264 ? 6.828 -3.318 -11.530 1.00 91.94 264 MET A N 1
ATOM 2118 C CA . MET A 1 264 ? 6.242 -1.989 -11.664 1.00 91.94 264 MET A CA 1
ATOM 2119 C C . MET A 1 264 ? 5.230 -1.962 -12.809 1.00 91.94 264 MET A C 1
ATOM 2121 O O . MET A 1 264 ? 5.512 -2.424 -13.915 1.00 91.94 264 MET A O 1
ATOM 2125 N N . THR A 1 265 ? 4.043 -1.434 -12.542 1.00 86.56 265 THR A N 1
ATOM 2126 C CA . THR A 1 265 ? 2.985 -1.296 -13.550 1.00 86.56 265 THR A CA 1
ATOM 2127 C C . THR A 1 265 ? 2.642 0.157 -13.811 1.00 86.56 265 THR A C 1
ATOM 2129 O O . THR A 1 265 ? 2.236 0.494 -14.917 1.00 86.56 265 THR A O 1
ATOM 2132 N N . GLU A 1 266 ? 2.805 1.014 -12.805 1.00 81.56 266 GLU A N 1
ATOM 2133 C CA . GLU A 1 266 ? 2.508 2.440 -12.885 1.00 81.56 266 GLU A CA 1
ATOM 2134 C C . GLU A 1 266 ? 3.171 3.182 -11.717 1.00 81.56 266 GLU A C 1
ATOM 2136 O O . GLU A 1 266 ? 3.514 2.576 -10.697 1.00 81.56 266 GLU A O 1
ATOM 2141 N N . PHE A 1 267 ? 3.326 4.499 -11.840 1.00 78.94 267 PHE A N 1
ATOM 2142 C CA . PHE A 1 267 ? 3.688 5.359 -10.720 1.00 78.94 267 PHE A CA 1
ATOM 2143 C C . PHE A 1 267 ? 3.022 6.729 -10.796 1.00 78.94 267 PHE A C 1
ATOM 2145 O O . PHE A 1 267 ? 2.536 7.158 -11.841 1.00 78.94 267 PHE A O 1
ATOM 2152 N N . SER A 1 268 ? 3.003 7.423 -9.663 1.00 68.06 268 SER A N 1
ATOM 2153 C CA . SER A 1 268 ? 2.616 8.827 -9.568 1.00 68.06 268 SER A CA 1
ATOM 2154 C C . SER A 1 268 ? 3.662 9.588 -8.768 1.00 68.06 268 SER A C 1
ATOM 2156 O O . SER A 1 268 ? 3.882 9.275 -7.595 1.00 68.06 268 SER A O 1
ATOM 2158 N N . GLU A 1 269 ? 4.281 10.581 -9.407 1.00 60.84 269 GLU A N 1
ATOM 2159 C CA . GLU A 1 269 ? 5.240 11.488 -8.773 1.00 60.84 269 GLU A CA 1
ATOM 2160 C C . GLU A 1 269 ? 4.615 12.183 -7.560 1.00 60.84 269 GLU A C 1
ATOM 2162 O O . GLU A 1 269 ? 3.443 12.587 -7.571 1.00 60.84 269 GLU A O 1
ATOM 2167 N N . ILE A 1 270 ? 5.417 12.325 -6.511 1.00 52.31 270 ILE A N 1
ATOM 2168 C CA . ILE A 1 270 ? 5.073 13.109 -5.333 1.00 52.31 270 ILE A CA 1
ATOM 2169 C C . ILE A 1 270 ? 5.784 14.454 -5.488 1.00 52.31 270 ILE A C 1
ATOM 2171 O O . ILE A 1 270 ? 7.004 14.529 -5.379 1.00 52.31 270 ILE A O 1
ATOM 2175 N N . TYR A 1 271 ? 5.018 15.500 -5.807 1.00 43.50 271 TYR A N 1
ATOM 2176 C CA . TYR A 1 271 ? 5.502 16.887 -5.825 1.00 43.50 271 TYR A CA 1
ATOM 2177 C C . TYR A 1 271 ? 5.407 17.537 -4.448 1.00 43.50 271 TYR A C 1
ATOM 2179 O O . TYR A 1 271 ? 4.345 17.354 -3.800 1.00 43.50 271 TYR A O 1
#

Solvent-accessible surface area (backbone atoms only — not comparable to full-atom values): 14537 Å² tot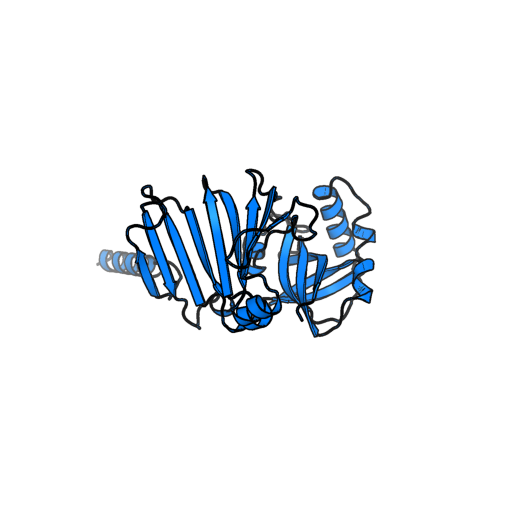al; per-residue (Å²): 134,68,68,68,59,57,55,54,53,52,54,53,53,56,64,72,65,60,70,96,61,94,34,59,74,40,79,78,33,79,62,43,99,59,60,8,39,24,41,32,32,42,46,41,87,88,40,88,60,23,70,52,25,43,31,44,33,43,32,21,24,74,86,69,47,63,36,35,40,36,37,33,40,13,74,65,43,20,68,65,71,29,35,39,34,41,37,39,33,38,55,98,84,37,63,38,31,40,35,40,29,39,26,76,66,46,16,64,74,68,62,38,36,33,41,36,42,31,33,42,99,85,61,49,62,68,37,41,36,39,23,62,82,89,54,73,52,76,46,78,83,84,58,90,70,60,76,31,54,80,50,58,68,74,59,55,53,74,53,52,45,78,86,48,84,58,64,20,64,44,55,84,87,59,32,36,26,23,39,72,33,37,29,62,38,69,79,41,76,67,52,73,70,54,48,50,45,45,29,50,47,20,41,73,72,56,80,61,39,67,62,51,35,77,43,47,57,30,32,34,40,32,35,46,94,95,39,82,35,48,30,38,36,30,59,90,52,53,90,75,64,57,62,72,36,54,28,43,36,31,25,37,48,41,28,47,74,86,35,62,34,33,40,45,76,50,74,44,80,59,129

Radius of gyration: 21.48 Å; Cα contacts (8 Å, |Δi|>4): 560; chains: 1; bounding box: 41×53×69 Å